Protein AF-A0A8H4P3U5-F1 (afdb_monomer)

pLDDT: mean 88.98, std 8.34, range [40.88, 96.44]

Solvent-accessible surface area (backbone atoms only — not comparable to full-atom values): 15346 Å² total; per-residue (Å²): 133,76,81,86,62,57,80,34,49,28,42,74,41,52,93,74,61,43,71,45,48,51,92,75,56,83,77,53,70,64,62,57,48,52,52,46,50,52,37,40,53,48,39,45,75,78,44,60,65,92,45,35,47,92,51,48,65,76,74,64,72,87,53,54,65,38,77,52,73,68,56,56,50,50,51,49,54,48,50,55,53,47,52,53,50,53,40,49,53,63,74,35,36,91,70,42,73,87,76,38,50,56,77,77,57,73,66,57,71,71,57,48,52,52,54,50,53,51,51,51,35,34,76,72,64,79,37,77,54,62,80,80,61,70,76,62,66,48,74,42,66,49,79,44,68,46,101,83,72,44,80,41,83,41,78,78,49,75,48,64,86,67,76,37,74,39,60,60,56,50,24,43,49,42,45,30,48,30,60,68,37,60,82,36,38,95,87,59,76,62,96,61,60,36,64,60,57,52,49,62,61,54,69,77,56,65,88,90,51,92,49,71,46,78,46,66,91,68,80,54,53,24,50,63,42,48,41,50,49,43,26,72,76,68,72,43,76,59,42,80,42,40,73,90,71,66,76,91,71,84,79,87,125

Foldseek 3Di:
DDPVQAQAFWDQDLVVLDIDGPVPDPDDPVVLVVLLVLLLVLLCVLFPQVLFFVSCSSVDHLTDGHHDPVQLVQVVVVVVVVLVVVLVCLLCVPPPPPVVNCVVPPDDPVVVVVSVVVNVCCVVVVDPRCNVVPADKDFDWDWDQDPVRDIHTDGPDIGRPDPQACLSVVLSSLVSSQVVDVVRHPPDHGSDHSVVSVVVVVVNDDLVDAAEDEDEPDPGRCPSVNQVVSCVPRVHRHHYDYPVRDDDDDDPD

Organism: NCBI:txid2364996

Secondary structure (DSSP, 8-state):
--GGGTTSBEEEETTTTEEEETTT----HHHHHHHHHHHHHHHHHHS-GGGSGGGGGGG--S-PBP--HHHHHHHHHHHHHHHHHHHHHHHHTTT-TTTTHHHHS---HHHHHHHHHHHHHHHTTSS--GGGS----EEEEEEEE-TTS-EEEEEEEEE-S-S-SSHHHHHHHHHHHHHHHHTT-SS---SS-HHHHHHHHHTTS-TTSPPEEE--S---SSHHHHHHHHHHHHS---EEE-GGG---PPP--

Mean predicted aligned error: 6.11 Å

Sequence (253 aa):
MGSSQRLTQIYYNASLSSFEPVTSSSTDAKTLSEEHFHFQEVLLQHCPEHLWHNGSCTAGCPRPILLGRHHQKQLHDLHEALTIAIAGVLDCWWTDKDSRLWERMPLEKDEEDLLTWLNEQVATGNLPKFSQRVGSWRPNFLVEDNDHAEKTYKITEINARYSFSGFLHESYGQNAMNSLIQEKSALLSGATDPETIMNGLFEHFDPRKPLHLLKGAEKGIDLHMFADAVKSRFGMKPCFITPESLRILPDDK

Radius of gyration: 22.34 Å; Cα contacts (8 Å, |Δi|>4): 244; chains: 1; bounding box: 49×52×61 Å

Structure (mmCIF, N/CA/C/O backbone):
data_AF-A0A8H4P3U5-F1
#
_entry.id   AF-A0A8H4P3U5-F1
#
loop_
_atom_site.group_PDB
_atom_site.id
_atom_site.type_symbol
_atom_site.label_atom_id
_atom_site.label_alt_id
_atom_site.label_comp_id
_atom_site.label_asym_id
_atom_site.label_entity_id
_atom_site.label_seq_id
_atom_site.pdbx_PDB_ins_code
_atom_site.Cartn_x
_atom_site.Cartn_y
_atom_site.Cartn_z
_atom_site.occupancy
_atom_site.B_iso_or_equiv
_atom_site.auth_seq_id
_atom_site.auth_comp_id
_atom_site.auth_asym_id
_atom_site.auth_atom_id
_atom_site.pdbx_PDB_model_num
ATOM 1 N N . MET A 1 1 ? 1.256 -17.505 -27.662 1.00 43.34 1 MET A N 1
ATOM 2 C CA . MET A 1 1 ? 2.433 -17.203 -26.816 1.00 43.34 1 MET A CA 1
ATOM 3 C C . MET A 1 1 ? 2.377 -18.122 -25.606 1.00 43.34 1 MET A C 1
ATOM 5 O O . MET A 1 1 ? 1.356 -18.122 -24.929 1.00 43.34 1 MET A O 1
ATOM 9 N N . GLY A 1 2 ? 3.377 -18.993 -25.435 1.00 40.88 2 GLY A N 1
ATOM 10 C CA . GLY A 1 2 ? 3.369 -20.062 -24.425 1.00 40.88 2 GLY A CA 1
ATOM 11 C C . GLY A 1 2 ? 3.365 -19.530 -22.988 1.00 40.88 2 GLY A C 1
ATOM 12 O O . GLY A 1 2 ? 3.852 -18.432 -22.734 1.00 40.88 2 GLY A O 1
ATOM 13 N N . SER A 1 3 ? 2.817 -20.306 -22.048 1.00 51.59 3 SER A N 1
ATOM 14 C CA . SER A 1 3 ? 2.646 -19.930 -20.633 1.00 51.59 3 SER A CA 1
ATOM 15 C C . SER A 1 3 ? 3.954 -19.630 -19.876 1.00 51.59 3 SER A C 1
ATOM 17 O O . SER A 1 3 ? 3.906 -19.051 -18.797 1.00 51.59 3 SER A O 1
ATOM 19 N N . SER A 1 4 ? 5.115 -19.937 -20.465 1.00 55.78 4 SER A N 1
ATOM 20 C CA . SER A 1 4 ? 6.442 -19.913 -19.831 1.00 55.78 4 SER A CA 1
ATOM 21 C C . SER A 1 4 ? 7.048 -18.524 -19.542 1.00 55.78 4 SER A C 1
ATOM 23 O O . SER A 1 4 ? 8.125 -18.467 -18.959 1.00 55.78 4 SER A O 1
ATOM 25 N N . GLN A 1 5 ? 6.423 -17.414 -19.953 1.00 64.75 5 GLN A N 1
ATOM 26 C CA . GLN A 1 5 ? 6.964 -16.050 -19.752 1.00 64.75 5 GLN A CA 1
ATOM 27 C C . GLN A 1 5 ? 6.191 -15.214 -18.718 1.00 64.75 5 GLN A C 1
ATOM 29 O O . GLN A 1 5 ? 6.428 -14.018 -18.577 1.00 64.75 5 GLN A O 1
ATOM 34 N N . ARG A 1 6 ? 5.204 -15.789 -18.026 1.00 78.94 6 ARG A N 1
ATOM 35 C CA . ARG A 1 6 ? 4.446 -15.043 -17.011 1.00 78.94 6 ARG A CA 1
ATOM 36 C C . ARG A 1 6 ? 5.159 -15.126 -15.664 1.00 78.94 6 ARG A C 1
ATOM 38 O O . ARG A 1 6 ? 5.791 -16.133 -15.371 1.00 78.94 6 ARG A O 1
ATOM 45 N N . LEU A 1 7 ? 5.028 -14.076 -14.853 1.00 86.50 7 LEU A N 1
ATOM 46 C CA . LEU A 1 7 ? 5.725 -13.904 -13.571 1.00 86.50 7 LEU A CA 1
ATOM 47 C C . LEU A 1 7 ? 7.254 -13.902 -13.701 1.00 86.50 7 LEU A C 1
ATOM 49 O O . LEU A 1 7 ? 7.973 -14.258 -12.774 1.00 86.50 7 LEU A O 1
ATOM 53 N N . THR A 1 8 ? 7.752 -13.457 -14.852 1.00 88.81 8 THR A N 1
ATOM 54 C CA . THR A 1 8 ? 9.173 -13.193 -15.073 1.00 88.81 8 THR A CA 1
ATOM 55 C C . THR A 1 8 ? 9.403 -11.700 -15.202 1.00 88.81 8 THR A C 1
ATOM 57 O O . THR A 1 8 ? 8.566 -10.987 -15.764 1.00 88.81 8 THR A O 1
ATOM 60 N N . GLN A 1 9 ? 10.551 -11.230 -14.724 1.00 91.62 9 GLN A N 1
ATOM 61 C CA . GLN A 1 9 ? 10.987 -9.869 -14.992 1.00 91.62 9 GLN A CA 1
ATOM 62 C C . GLN A 1 9 ? 11.315 -9.714 -16.479 1.00 91.62 9 GLN A C 1
ATOM 64 O O . GLN A 1 9 ? 12.015 -10.555 -17.053 1.00 91.62 9 GLN A O 1
ATOM 69 N N . ILE A 1 10 ? 10.808 -8.652 -17.099 1.00 91.12 10 ILE A N 1
ATOM 70 C CA . ILE A 1 10 ? 10.979 -8.395 -18.528 1.00 91.12 10 ILE A CA 1
ATOM 71 C C . ILE A 1 10 ? 11.725 -7.091 -18.792 1.00 91.12 10 ILE A C 1
ATOM 73 O O . ILE A 1 10 ? 11.609 -6.114 -18.051 1.00 91.12 10 ILE A O 1
ATOM 77 N N . TYR A 1 11 ? 12.470 -7.094 -19.890 1.00 89.62 11 TYR A N 1
ATOM 78 C CA . TYR A 1 11 ? 12.915 -5.899 -20.582 1.00 89.62 11 TYR A CA 1
ATOM 79 C C . TYR A 1 11 ? 11.880 -5.548 -21.657 1.00 89.62 11 TYR A C 1
ATOM 81 O O . TYR A 1 11 ? 11.480 -6.421 -22.432 1.00 89.62 11 TYR A O 1
ATOM 89 N N . TYR A 1 12 ? 11.425 -4.292 -21.698 1.00 86.25 12 TYR A N 1
ATOM 90 C CA . TYR A 1 12 ? 10.505 -3.815 -22.729 1.00 86.25 12 TYR A CA 1
ATOM 91 C C . TYR A 1 12 ? 11.247 -2.962 -23.756 1.00 86.25 12 TYR A C 1
ATOM 93 O O . TYR A 1 12 ? 11.691 -1.859 -23.452 1.00 86.25 12 TYR A O 1
ATOM 101 N N . ASN A 1 13 ? 11.334 -3.454 -24.991 1.00 81.25 13 ASN A N 1
ATOM 102 C CA . ASN A 1 13 ? 11.894 -2.706 -26.103 1.00 81.25 13 ASN A CA 1
ATOM 103 C C . ASN A 1 13 ? 10.791 -1.897 -26.789 1.00 81.25 13 ASN A C 1
ATOM 105 O O . ASN A 1 13 ? 10.005 -2.410 -27.591 1.00 81.25 13 ASN A O 1
ATOM 109 N N . ALA A 1 14 ? 10.778 -0.605 -26.487 1.00 76.94 14 ALA A N 1
ATOM 110 C CA . ALA A 1 14 ? 9.859 0.368 -27.053 1.00 76.94 14 ALA A CA 1
ATOM 111 C C . ALA A 1 14 ? 9.879 0.419 -28.589 1.00 76.94 14 ALA A C 1
ATOM 113 O O . ALA A 1 14 ? 8.828 0.397 -29.228 1.00 76.94 14 ALA A O 1
ATOM 114 N N . SER A 1 15 ? 11.075 0.445 -29.181 1.00 77.56 15 SER A N 1
ATOM 115 C CA . SER A 1 15 ? 11.279 0.585 -30.627 1.00 77.56 15 SER A CA 1
ATOM 116 C C . SER A 1 15 ? 10.722 -0.598 -31.415 1.00 77.56 15 SER A C 1
ATOM 118 O O . SER A 1 15 ? 10.258 -0.433 -32.539 1.00 77.56 15 SER A O 1
ATOM 120 N N . LEU A 1 16 ? 10.764 -1.793 -30.822 1.00 78.75 16 LEU A N 1
ATOM 121 C CA . LEU A 1 16 ? 10.261 -3.028 -31.427 1.00 78.75 16 LEU A CA 1
ATOM 122 C C . LEU A 1 16 ? 8.850 -3.394 -30.956 1.00 78.75 16 LEU A C 1
ATOM 124 O O . LEU A 1 16 ? 8.284 -4.376 -31.433 1.00 78.75 16 LEU A O 1
ATOM 128 N N . SER A 1 17 ? 8.281 -2.620 -30.024 1.00 80.00 17 SER A N 1
ATOM 129 C CA . SER A 1 17 ? 7.016 -2.934 -29.352 1.00 80.00 17 SER A CA 1
ATOM 130 C C . SER A 1 17 ? 6.966 -4.375 -28.827 1.00 80.00 17 SER A C 1
ATOM 132 O O . SER A 1 17 ? 5.947 -5.061 -28.918 1.00 80.00 17 SER A O 1
ATOM 134 N N . SER A 1 18 ? 8.090 -4.855 -28.297 1.00 84.88 18 SER A N 1
ATOM 135 C CA . SER A 1 18 ? 8.277 -6.241 -27.871 1.00 84.88 18 SER A CA 1
ATOM 136 C C . SER A 1 18 ? 8.894 -6.303 -26.483 1.00 84.88 18 SER A C 1
ATOM 138 O O . SER A 1 18 ? 9.554 -5.369 -26.037 1.00 84.88 18 SER A O 1
ATOM 140 N N . PHE A 1 19 ? 8.722 -7.429 -25.802 1.00 87.88 19 PHE A N 1
ATOM 141 C CA . PHE A 1 19 ? 9.396 -7.700 -24.539 1.00 87.88 19 PHE A CA 1
ATOM 142 C C . PHE A 1 19 ? 10.115 -9.040 -24.585 1.00 87.88 19 PHE A C 1
ATOM 144 O O . PHE A 1 19 ? 9.718 -9.955 -25.309 1.00 87.88 19 PHE A O 1
ATOM 151 N N . GLU A 1 20 ? 11.138 -9.158 -23.754 1.00 89.75 20 GLU A N 1
ATOM 152 C CA . GLU A 1 20 ? 11.865 -10.397 -23.520 1.00 89.75 20 GLU A CA 1
ATOM 153 C C . GLU A 1 20 ? 12.234 -10.529 -22.036 1.00 89.75 20 GLU A C 1
ATOM 155 O O . GLU A 1 20 ? 12.304 -9.521 -21.328 1.00 89.75 20 GLU A O 1
ATOM 160 N N . PRO A 1 21 ? 12.449 -11.750 -21.523 1.00 90.69 21 PRO A N 1
ATOM 161 C CA . PRO A 1 21 ? 12.984 -11.936 -20.180 1.00 90.69 21 PRO A CA 1
ATOM 162 C C . PRO A 1 21 ? 14.300 -11.174 -19.978 1.00 90.69 21 PRO A C 1
ATOM 164 O O . PRO A 1 21 ? 15.183 -11.207 -20.835 1.00 90.69 21 PRO A O 1
ATOM 167 N N . VAL A 1 22 ? 14.477 -10.545 -18.812 1.00 88.62 22 VAL A N 1
ATOM 168 C CA . VAL A 1 22 ? 15.736 -9.840 -18.484 1.00 88.62 22 VAL A CA 1
ATOM 169 C C . VAL A 1 22 ? 16.947 -10.776 -18.580 1.00 88.62 22 VAL A C 1
ATOM 171 O O . VAL A 1 22 ? 18.023 -10.351 -18.983 1.00 88.62 22 VAL A O 1
ATOM 174 N N . THR A 1 23 ? 16.772 -12.065 -18.280 1.00 85.25 23 THR A N 1
ATOM 175 C CA . THR A 1 23 ? 17.837 -13.078 -18.353 1.00 85.25 23 THR A CA 1
ATOM 176 C C . THR A 1 23 ? 18.287 -13.421 -19.773 1.00 85.25 23 THR A C 1
ATOM 178 O O . THR A 1 23 ? 19.390 -13.935 -19.937 1.00 85.25 23 THR A O 1
ATOM 181 N N . SER A 1 24 ? 17.455 -13.171 -20.788 1.00 82.56 24 SER A N 1
ATOM 182 C CA . SER A 1 24 ? 17.790 -13.403 -22.199 1.00 82.56 24 SER A CA 1
ATOM 183 C C . SER A 1 24 ? 18.160 -12.126 -22.951 1.00 82.56 24 SER A C 1
ATOM 185 O O . SER A 1 24 ? 18.685 -12.215 -24.057 1.00 82.56 24 SER A O 1
ATOM 187 N N . SER A 1 25 ? 17.890 -10.958 -22.365 1.00 78.56 25 SER A N 1
ATOM 188 C CA . SER A 1 25 ? 18.148 -9.659 -22.984 1.00 78.56 25 SER A CA 1
ATOM 189 C C . SER A 1 25 ? 19.647 -9.404 -23.142 1.00 78.56 25 SER A C 1
ATOM 191 O O . SER A 1 25 ? 20.401 -9.433 -22.168 1.00 78.56 25 SER A O 1
ATOM 193 N N . SER A 1 26 ? 20.067 -9.063 -24.361 1.00 78.94 26 SER A N 1
ATOM 194 C CA . SER A 1 26 ? 21.424 -8.589 -24.664 1.00 78.94 26 SER A CA 1
ATOM 195 C C . SER A 1 26 ? 21.540 -7.058 -24.654 1.00 78.94 26 SER A C 1
ATOM 197 O O . SER A 1 26 ? 22.466 -6.517 -25.259 1.00 78.94 26 SER A O 1
ATOM 199 N N . THR A 1 27 ? 20.584 -6.357 -24.033 1.00 81.31 27 THR A N 1
ATOM 200 C CA . THR A 1 27 ? 20.567 -4.891 -23.948 1.00 81.31 27 THR A CA 1
ATOM 201 C C . THR A 1 27 ? 21.833 -4.370 -23.279 1.00 81.31 27 THR A C 1
ATOM 203 O O . THR A 1 27 ? 22.262 -4.865 -22.234 1.00 81.31 27 THR A O 1
ATOM 206 N N . ASP A 1 28 ? 22.445 -3.363 -23.892 1.00 85.75 28 ASP A N 1
ATOM 207 C CA . ASP A 1 28 ? 23.691 -2.792 -23.409 1.00 85.75 28 ASP A CA 1
ATOM 208 C C . ASP A 1 28 ? 23.489 -1.971 -22.121 1.00 85.75 28 ASP A C 1
ATOM 210 O O . ASP A 1 28 ? 22.421 -1.419 -21.841 1.00 85.75 28 ASP A O 1
ATOM 214 N N . ALA A 1 29 ? 24.555 -1.865 -21.325 1.00 87.12 29 ALA A N 1
ATOM 215 C CA . ALA A 1 29 ? 24.516 -1.195 -20.027 1.00 87.12 29 ALA A CA 1
ATOM 216 C C . ALA A 1 29 ? 24.158 0.300 -20.111 1.00 87.12 29 ALA A C 1
ATOM 218 O O . ALA A 1 29 ? 23.625 0.849 -19.146 1.00 87.12 29 ALA A O 1
ATOM 219 N N . LYS A 1 30 ? 24.438 0.965 -21.241 1.00 89.62 30 LYS A N 1
ATOM 220 C CA . LYS A 1 30 ? 24.139 2.388 -21.414 1.00 89.62 30 LYS A CA 1
ATOM 221 C C . LYS A 1 30 ? 22.634 2.591 -21.558 1.00 89.62 30 LYS A C 1
ATOM 223 O O . LYS A 1 30 ? 22.079 3.391 -20.812 1.00 89.62 30 LYS A O 1
ATOM 228 N N . THR A 1 31 ? 21.973 1.804 -22.405 1.00 86.50 31 THR A N 1
ATOM 229 C CA . THR A 1 31 ? 20.507 1.822 -22.547 1.00 86.50 31 THR A CA 1
ATOM 230 C C . THR A 1 31 ? 19.814 1.543 -21.208 1.00 86.50 31 THR A C 1
ATOM 232 O O . THR A 1 31 ? 18.919 2.281 -20.794 1.00 86.50 31 THR A O 1
ATOM 235 N N . LEU A 1 32 ? 20.281 0.535 -20.458 1.00 87.38 32 LEU A N 1
ATOM 236 C CA . LEU A 1 32 ? 19.732 0.228 -19.130 1.00 87.38 32 LEU A CA 1
ATOM 237 C C . LEU A 1 32 ? 19.910 1.379 -18.130 1.00 87.38 32 LEU A C 1
ATOM 239 O O . LEU A 1 32 ? 19.030 1.602 -17.293 1.00 87.38 32 LEU A O 1
ATOM 243 N N . SER A 1 33 ? 21.029 2.102 -18.197 1.00 89.56 33 SER A N 1
ATOM 244 C CA . SER A 1 33 ? 21.269 3.272 -17.352 1.00 89.56 33 SER A CA 1
ATOM 245 C C . SER A 1 33 ? 20.387 4.459 -17.739 1.00 89.56 33 SER A C 1
ATOM 247 O O . SER A 1 33 ? 19.904 5.151 -16.847 1.00 89.56 33 SER A O 1
ATOM 249 N N . GLU A 1 34 ? 20.168 4.702 -19.032 1.00 89.44 34 GLU A N 1
ATOM 250 C CA . GLU A 1 34 ? 19.319 5.796 -19.527 1.00 89.44 34 GLU A CA 1
ATOM 251 C C . GLU A 1 34 ? 17.856 5.600 -19.111 1.00 89.44 34 GLU A C 1
ATOM 253 O O . GLU A 1 34 ? 17.217 6.525 -18.618 1.00 89.44 34 GLU A O 1
ATOM 258 N N . GLU A 1 35 ? 17.340 4.377 -19.215 1.00 88.19 35 GLU A N 1
ATOM 259 C CA . GLU A 1 35 ? 15.999 4.033 -18.730 1.00 88.19 35 GLU A CA 1
ATOM 260 C C . GLU A 1 35 ? 15.854 4.188 -17.212 1.00 88.19 35 GLU A C 1
ATOM 262 O O . GLU A 1 35 ? 14.813 4.636 -16.736 1.00 88.19 35 GLU A O 1
ATOM 267 N N . HIS A 1 36 ? 16.886 3.820 -16.443 1.00 91.69 36 HIS A N 1
ATOM 268 C CA . HIS A 1 36 ? 16.888 3.998 -14.986 1.00 91.69 36 HIS A CA 1
ATOM 269 C C . HIS A 1 36 ? 16.873 5.474 -14.608 1.00 91.69 36 HIS A C 1
ATOM 271 O O . HIS A 1 36 ? 16.117 5.877 -13.726 1.00 91.69 36 HIS A O 1
ATOM 277 N N . PHE A 1 37 ? 17.666 6.280 -15.314 1.00 92.38 37 PHE A N 1
ATOM 278 C CA . PHE A 1 37 ? 17.686 7.725 -15.142 1.00 92.38 37 PHE A CA 1
ATOM 279 C C . PHE A 1 37 ? 16.320 8.335 -15.463 1.00 92.38 37 PHE A C 1
ATOM 281 O O . PHE A 1 37 ? 15.764 9.037 -14.625 1.00 92.38 37 PHE A O 1
ATOM 288 N N . HIS A 1 38 ? 15.729 7.989 -16.608 1.00 90.88 38 HIS A N 1
ATOM 289 C CA . HIS A 1 38 ? 14.412 8.492 -16.990 1.00 90.88 38 HIS A CA 1
ATOM 290 C C . HIS A 1 38 ? 13.318 8.080 -15.996 1.00 90.88 38 HIS A C 1
ATOM 292 O O . HIS A 1 38 ? 12.488 8.897 -15.607 1.00 90.88 38 HIS A O 1
ATOM 298 N N . PHE A 1 39 ? 13.331 6.828 -15.529 1.00 92.94 39 PHE A N 1
ATOM 299 C CA . PHE A 1 39 ? 12.414 6.365 -14.488 1.00 92.94 39 PHE A CA 1
ATOM 300 C C . PHE A 1 39 ? 12.533 7.211 -13.216 1.00 92.94 39 PHE A C 1
ATOM 302 O O . PHE A 1 39 ? 11.526 7.680 -12.686 1.00 92.94 39 PHE A O 1
ATOM 309 N N . GLN A 1 40 ? 13.761 7.453 -12.753 1.00 95.25 40 GLN A N 1
ATOM 310 C CA . GLN A 1 40 ? 14.018 8.285 -11.584 1.00 95.25 40 GLN A CA 1
ATOM 311 C C . GLN A 1 40 ? 13.588 9.743 -11.808 1.00 95.25 40 GLN A C 1
ATOM 313 O O . GLN A 1 40 ? 13.012 10.342 -10.902 1.00 95.25 40 GLN A O 1
ATOM 318 N N . GLU A 1 41 ? 13.808 10.312 -12.996 1.00 94.56 41 GLU A N 1
ATOM 319 C CA . GLU A 1 41 ? 13.325 11.656 -13.335 1.00 94.56 41 GLU A CA 1
ATOM 320 C C . GLU A 1 41 ? 11.804 11.758 -13.194 1.00 94.56 41 GLU A C 1
ATOM 322 O O . GLU A 1 41 ? 11.316 12.704 -12.576 1.00 94.56 41 GLU A O 1
ATOM 327 N N . VAL A 1 42 ? 11.052 10.771 -13.695 1.00 94.12 42 VAL A N 1
ATOM 328 C CA . VAL A 1 42 ? 9.587 10.759 -13.561 1.00 94.12 42 VAL A CA 1
ATOM 329 C C . VAL A 1 42 ? 9.166 10.637 -12.094 1.00 94.12 42 VAL A C 1
ATOM 331 O O . VAL A 1 42 ? 8.259 11.346 -11.664 1.00 94.12 42 VAL A O 1
ATOM 334 N N . LEU A 1 43 ? 9.843 9.816 -11.282 1.00 95.44 43 LEU A N 1
ATOM 335 C CA . LEU A 1 43 ? 9.567 9.752 -9.838 1.00 95.44 43 LEU A CA 1
ATOM 336 C C . LEU A 1 43 ? 9.745 11.114 -9.148 1.00 95.44 43 LEU A C 1
ATOM 338 O O . LEU A 1 43 ? 8.925 11.502 -8.313 1.00 95.44 43 LEU A O 1
ATOM 342 N N . LEU A 1 44 ? 10.802 11.846 -9.503 1.00 95.44 44 LEU A N 1
ATOM 343 C CA . LEU A 1 44 ? 11.128 13.142 -8.902 1.00 95.44 44 LEU A CA 1
ATOM 344 C C . LEU A 1 44 ? 10.191 14.274 -9.345 1.00 95.44 44 LEU A C 1
ATOM 346 O O . LEU A 1 44 ? 10.076 15.270 -8.631 1.00 95.44 44 LEU A O 1
ATOM 350 N N . GLN A 1 45 ? 9.483 14.121 -10.468 1.00 94.00 45 GLN A N 1
ATOM 351 C CA . GLN A 1 45 ? 8.410 15.043 -10.864 1.00 94.00 45 GLN A CA 1
ATOM 352 C C . GLN A 1 45 ? 7.205 14.972 -9.917 1.00 94.00 45 GLN A C 1
ATOM 354 O O . GLN A 1 45 ? 6.531 15.981 -9.716 1.00 94.00 45 GLN A O 1
ATOM 359 N N . HIS A 1 46 ? 6.946 13.803 -9.321 1.00 91.94 46 HIS A N 1
ATOM 360 C CA . HIS A 1 46 ? 5.810 13.585 -8.414 1.00 91.94 46 HIS A CA 1
ATOM 361 C C . HIS A 1 46 ? 6.136 13.859 -6.951 1.00 91.94 46 HIS A C 1
ATOM 363 O O . HIS A 1 46 ? 5.245 14.210 -6.180 1.00 91.94 46 HIS A O 1
ATOM 369 N N . CYS A 1 47 ? 7.393 13.680 -6.541 1.00 94.88 47 CYS A N 1
ATOM 370 C CA . CYS A 1 47 ? 7.790 13.898 -5.157 1.00 94.88 47 CYS A CA 1
ATOM 371 C C . CYS A 1 47 ? 9.255 14.342 -5.044 1.00 94.88 47 CYS A C 1
ATOM 373 O O . CYS A 1 47 ? 10.140 13.635 -5.540 1.00 94.88 47 CYS A O 1
ATOM 375 N N . PRO A 1 48 ? 9.539 15.462 -4.348 1.00 94.56 48 PRO A N 1
ATOM 376 C CA . PRO A 1 48 ? 10.898 15.936 -4.117 1.00 94.56 48 PRO A CA 1
ATOM 377 C C . PRO A 1 48 ? 11.816 14.874 -3.506 1.00 94.56 48 PRO A C 1
ATOM 379 O O . PRO A 1 48 ? 11.441 14.190 -2.556 1.00 94.56 48 PRO A O 1
ATOM 382 N N . GLU A 1 49 ? 13.063 14.811 -3.980 1.00 94.94 49 GLU A N 1
ATOM 383 C CA . GLU A 1 49 ? 14.055 13.797 -3.584 1.00 94.94 49 GLU A CA 1
ATOM 384 C C . GLU A 1 49 ? 14.194 13.632 -2.061 1.00 94.94 49 GLU A C 1
ATOM 386 O O . GLU A 1 49 ? 14.180 12.517 -1.548 1.00 94.94 49 GLU A O 1
ATOM 391 N N . HIS A 1 50 ? 14.253 14.743 -1.322 1.00 94.50 50 HIS A N 1
ATOM 392 C CA . HIS A 1 50 ? 14.447 14.746 0.131 1.00 94.50 50 HIS A CA 1
ATOM 393 C C . HIS A 1 50 ? 13.296 14.114 0.938 1.00 94.50 50 HIS A C 1
ATOM 395 O O . HIS A 1 50 ? 13.465 13.866 2.132 1.00 94.50 50 HIS A O 1
ATOM 401 N N . LEU A 1 51 ? 12.132 13.879 0.322 1.00 94.31 51 LEU A N 1
ATOM 402 C CA . LEU A 1 51 ? 10.994 13.210 0.960 1.00 94.31 51 LEU A CA 1
ATOM 403 C C . LEU A 1 51 ? 11.023 11.690 0.784 1.00 94.31 51 LEU A C 1
ATOM 405 O O . LEU A 1 51 ? 10.347 10.982 1.532 1.00 94.31 51 LEU A O 1
ATOM 409 N N . TRP A 1 52 ? 11.821 11.176 -0.154 1.00 93.50 52 TRP A N 1
ATOM 410 C CA . TRP A 1 52 ? 12.007 9.743 -0.337 1.00 93.50 52 TRP A CA 1
ATOM 411 C C . TRP A 1 52 ? 12.845 9.184 0.808 1.00 93.50 52 TRP A C 1
ATOM 413 O O . TRP A 1 52 ? 14.022 9.519 0.969 1.00 93.50 52 TRP A O 1
ATOM 423 N N . HIS A 1 53 ? 12.257 8.291 1.604 1.00 91.00 53 HIS A N 1
ATOM 424 C CA . HIS A 1 53 ? 12.939 7.690 2.747 1.00 91.00 53 HIS A CA 1
ATOM 425 C C . HIS A 1 53 ? 14.266 7.045 2.329 1.00 91.00 53 HIS A C 1
ATOM 427 O O . HIS A 1 53 ? 14.282 6.195 1.437 1.00 91.00 53 HIS A O 1
ATOM 433 N N . ASN A 1 54 ? 15.366 7.467 2.962 1.00 90.88 54 ASN A N 1
ATOM 434 C CA . ASN A 1 54 ? 16.742 7.048 2.662 1.00 90.88 54 ASN A CA 1
ATOM 435 C C . ASN A 1 54 ? 17.110 7.103 1.162 1.00 90.88 54 ASN A C 1
ATOM 437 O O . ASN A 1 54 ? 17.867 6.257 0.693 1.00 90.88 54 ASN A O 1
ATOM 441 N N . GLY A 1 55 ? 16.557 8.053 0.397 1.00 89.19 55 GLY A N 1
ATOM 442 C CA . GLY A 1 55 ? 16.833 8.170 -1.041 1.00 89.19 55 GLY A CA 1
ATOM 443 C C . GLY A 1 55 ? 16.287 7.004 -1.873 1.00 89.19 55 GLY A C 1
ATOM 444 O O . GLY A 1 55 ? 16.831 6.682 -2.929 1.00 89.19 55 GLY A O 1
ATOM 445 N N . SER A 1 56 ? 15.222 6.347 -1.400 1.00 91.94 56 SER A N 1
ATOM 446 C CA . SER A 1 56 ? 14.644 5.135 -2.007 1.00 91.94 56 SER A CA 1
ATOM 447 C C . SER A 1 56 ? 14.200 5.274 -3.468 1.00 91.94 56 SER A C 1
ATOM 449 O O . SER A 1 56 ? 14.077 4.255 -4.143 1.00 91.94 56 SER A O 1
ATOM 451 N N . CYS A 1 57 ? 14.036 6.491 -3.998 1.00 92.19 57 CYS A N 1
ATOM 452 C CA . CYS A 1 57 ? 13.813 6.724 -5.431 1.00 92.19 57 CYS A CA 1
ATOM 453 C C . CYS A 1 57 ? 14.928 6.147 -6.319 1.00 92.19 57 CYS A C 1
ATOM 455 O O . CYS A 1 57 ? 14.656 5.718 -7.435 1.00 92.19 57 CYS A O 1
ATOM 457 N N . THR A 1 58 ? 16.166 6.076 -5.820 1.00 91.00 58 THR A N 1
ATOM 458 C CA . THR A 1 58 ? 17.321 5.538 -6.565 1.00 91.00 58 THR A CA 1
ATOM 459 C C . THR A 1 58 ? 17.330 4.010 -6.661 1.00 91.00 58 THR A C 1
ATOM 461 O O . THR A 1 58 ? 17.952 3.452 -7.566 1.00 91.00 58 THR A O 1
ATOM 464 N N . ALA A 1 59 ? 16.629 3.329 -5.749 1.00 89.19 59 ALA A N 1
ATOM 465 C CA . ALA A 1 59 ? 16.593 1.871 -5.650 1.00 89.19 59 ALA A CA 1
ATOM 466 C C . ALA A 1 59 ? 15.488 1.221 -6.505 1.00 89.19 59 ALA A C 1
ATOM 468 O O . ALA A 1 59 ? 15.416 -0.006 -6.582 1.00 89.19 59 ALA A O 1
ATOM 469 N N . GLY A 1 60 ? 14.609 2.019 -7.121 1.00 87.06 60 GLY A N 1
ATOM 470 C CA . GLY A 1 60 ? 13.523 1.516 -7.963 1.00 87.06 60 GLY A CA 1
ATOM 471 C C . GLY A 1 60 ? 14.032 0.824 -9.230 1.00 87.06 60 GLY A C 1
ATOM 472 O O . GLY A 1 60 ? 15.101 1.145 -9.734 1.00 87.06 60 GLY A O 1
ATOM 473 N N . CYS A 1 61 ? 13.272 -0.137 -9.759 1.00 88.62 61 CYS A N 1
ATOM 474 C CA . CYS A 1 61 ? 13.664 -0.914 -10.934 1.00 88.62 61 CYS A CA 1
ATOM 475 C C . CYS A 1 61 ? 12.640 -0.736 -12.066 1.00 88.62 61 CYS A C 1
ATOM 477 O O . CYS A 1 61 ? 11.512 -1.208 -11.917 1.00 88.62 61 CYS A O 1
ATOM 479 N N . PRO A 1 62 ? 13.010 -0.150 -13.223 1.00 90.00 62 PRO A N 1
ATOM 480 C CA . PRO A 1 62 ? 12.074 0.057 -14.330 1.00 90.00 62 PRO A CA 1
ATOM 481 C C . PRO A 1 62 ? 11.862 -1.188 -15.209 1.00 90.00 62 PRO A C 1
ATOM 483 O O . PRO A 1 62 ? 11.487 -1.089 -16.375 1.00 90.00 62 PRO A O 1
ATOM 486 N N . ARG A 1 63 ? 12.138 -2.382 -14.674 1.00 91.12 63 ARG A N 1
ATOM 487 C CA . ARG A 1 63 ? 11.964 -3.668 -15.362 1.00 91.12 63 ARG A CA 1
ATOM 488 C C . ARG A 1 63 ? 10.843 -4.426 -14.661 1.00 91.12 63 ARG A C 1
ATOM 490 O O . ARG A 1 63 ? 11.090 -5.002 -13.596 1.00 91.12 63 ARG A O 1
ATOM 497 N N . PRO A 1 64 ? 9.612 -4.389 -15.196 1.00 91.12 64 PRO A N 1
ATOM 498 C CA . PRO A 1 64 ? 8.452 -4.924 -14.507 1.00 91.12 64 PRO A CA 1
ATOM 499 C C . PRO A 1 64 ? 8.428 -6.449 -14.568 1.00 91.12 64 PRO A C 1
ATOM 501 O O . PRO A 1 64 ? 9.072 -7.081 -15.408 1.00 91.12 64 PRO A O 1
ATOM 504 N N . ILE A 1 65 ? 7.617 -7.043 -13.698 1.00 92.31 65 ILE A N 1
ATOM 505 C CA . ILE A 1 65 ? 7.251 -8.455 -13.782 1.00 92.31 65 ILE A CA 1
ATOM 506 C C . ILE A 1 65 ? 6.014 -8.577 -14.672 1.00 92.31 65 ILE A C 1
ATOM 508 O O . ILE A 1 65 ? 5.001 -7.918 -14.438 1.00 92.31 65 ILE A O 1
ATOM 512 N N . LEU A 1 66 ? 6.081 -9.433 -15.692 1.00 91.25 66 LEU A N 1
ATOM 513 C CA . LEU A 1 66 ? 4.971 -9.627 -16.619 1.00 91.25 66 LEU A CA 1
ATOM 514 C C . LEU A 1 66 ? 3.846 -10.442 -15.971 1.00 91.25 66 LEU A C 1
ATOM 516 O O . LEU A 1 66 ? 4.020 -11.614 -15.631 1.00 91.25 66 LEU A O 1
ATOM 520 N N . LEU A 1 67 ? 2.657 -9.853 -15.866 1.00 90.19 67 LEU A N 1
ATOM 521 C CA . LEU A 1 67 ? 1.462 -10.510 -15.335 1.00 90.19 67 LEU A CA 1
ATOM 522 C C . LEU A 1 67 ? 0.440 -10.777 -16.445 1.00 90.19 67 LEU A C 1
ATOM 524 O O . LEU A 1 67 ? 0.270 -9.986 -17.367 1.00 90.19 67 LEU A O 1
ATOM 528 N N . GLY A 1 68 ? -0.274 -11.902 -16.351 1.00 89.31 68 GLY A N 1
ATOM 529 C CA . GLY A 1 68 ? -1.436 -12.173 -17.200 1.00 89.31 68 GLY A CA 1
ATOM 530 C C . GLY A 1 68 ? -2.737 -11.806 -16.486 1.00 89.31 68 GLY A C 1
ATOM 531 O O . GLY A 1 68 ? -2.801 -11.884 -15.264 1.00 89.31 68 GLY A O 1
ATOM 532 N N . ARG A 1 69 ? -3.815 -11.527 -17.231 1.00 89.12 69 ARG A N 1
ATOM 533 C CA . ARG A 1 69 ? -5.132 -11.154 -16.661 1.00 89.12 69 ARG A CA 1
ATOM 534 C C . ARG A 1 69 ? -5.668 -12.109 -15.584 1.00 89.12 69 ARG A C 1
ATOM 536 O O . ARG A 1 69 ? -6.249 -11.656 -14.610 1.00 89.12 69 ARG A O 1
ATOM 543 N N . HIS A 1 70 ? -5.437 -13.413 -15.720 1.00 88.69 70 HIS A N 1
ATOM 544 C CA . HIS A 1 70 ? -5.811 -14.389 -14.687 1.00 88.69 70 HIS A CA 1
ATOM 545 C C . HIS A 1 70 ? -5.121 -14.162 -13.327 1.00 88.69 70 HIS A C 1
ATOM 547 O O . HIS A 1 70 ? -5.751 -14.383 -12.304 1.00 88.69 70 HIS A O 1
ATOM 553 N N . HIS A 1 71 ? -3.879 -13.662 -13.298 1.00 90.44 71 HIS A N 1
ATOM 554 C CA . HIS A 1 71 ? -3.153 -13.364 -12.064 1.00 90.44 71 HIS A CA 1
ATOM 555 C C . HIS A 1 71 ? -3.773 -12.151 -11.361 1.00 90.44 71 HIS A C 1
ATOM 557 O O . HIS A 1 71 ? -3.980 -12.174 -10.156 1.00 90.44 71 HIS A O 1
ATOM 563 N N . GLN A 1 72 ? -4.150 -11.126 -12.134 1.00 91.31 72 GLN A N 1
ATOM 564 C CA . GLN A 1 72 ? -4.892 -9.966 -11.630 1.00 91.31 72 GLN A CA 1
ATOM 565 C C . GLN A 1 72 ? -6.239 -10.382 -11.035 1.00 91.31 72 GLN A C 1
ATOM 567 O O . GLN A 1 72 ? -6.575 -9.990 -9.923 1.00 91.31 72 GLN A O 1
ATOM 572 N N . LYS A 1 73 ? -6.979 -11.252 -11.737 1.00 92.88 73 LYS A N 1
ATOM 573 C CA . LYS A 1 73 ? -8.219 -11.821 -11.202 1.00 92.88 73 LYS A CA 1
ATOM 574 C C . LYS A 1 73 ? -7.974 -12.607 -9.909 1.00 92.88 73 LYS A C 1
ATOM 576 O O . LYS A 1 73 ? -8.721 -12.432 -8.960 1.00 92.88 73 LYS A O 1
ATOM 581 N N . GLN A 1 74 ? -6.930 -13.431 -9.854 1.00 92.44 74 GLN A N 1
ATOM 582 C CA . GLN A 1 74 ? -6.599 -14.189 -8.649 1.00 92.44 74 GLN A CA 1
ATOM 583 C C . GLN A 1 74 ? -6.271 -13.270 -7.462 1.00 92.44 74 GLN A C 1
ATOM 585 O O . GLN A 1 74 ? -6.721 -13.549 -6.356 1.00 92.44 74 GLN A O 1
ATOM 590 N N . LEU A 1 75 ? -5.533 -12.173 -7.675 1.00 93.00 75 LEU A N 1
ATOM 591 C CA . LEU A 1 75 ? -5.264 -11.175 -6.630 1.00 93.00 75 LEU A CA 1
ATOM 592 C C . LEU A 1 75 ? -6.537 -10.464 -6.167 1.00 93.00 75 LEU A C 1
ATOM 594 O O . LEU A 1 75 ? -6.712 -10.266 -4.969 1.00 93.00 75 LEU A O 1
ATOM 598 N N . HIS A 1 76 ? -7.428 -10.116 -7.095 1.00 93.62 76 HIS A N 1
ATOM 599 C CA . HIS A 1 76 ? -8.720 -9.514 -6.772 1.00 93.62 76 HIS A CA 1
ATOM 600 C C . HIS A 1 76 ? -9.589 -10.459 -5.932 1.00 93.62 76 HIS A C 1
ATOM 602 O O . HIS A 1 76 ? -10.040 -10.088 -4.852 1.00 93.62 76 HIS A O 1
ATOM 608 N N . ASP A 1 77 ? -9.759 -11.704 -6.383 1.00 95.25 77 ASP A N 1
ATOM 609 C CA . ASP A 1 77 ? -10.540 -12.717 -5.669 1.00 95.25 77 ASP A CA 1
ATOM 610 C C . ASP A 1 77 ? -9.922 -13.015 -4.284 1.00 95.25 77 ASP A C 1
ATOM 612 O O . ASP A 1 77 ? -10.638 -13.174 -3.295 1.00 95.25 77 ASP A O 1
ATOM 616 N N . LEU A 1 78 ? -8.584 -13.036 -4.187 1.00 94.00 78 LEU A N 1
ATOM 617 C CA . LEU A 1 78 ? -7.867 -13.175 -2.918 1.00 94.00 78 LEU A CA 1
ATOM 618 C C . LEU A 1 78 ? -8.119 -11.985 -1.986 1.00 94.00 78 LEU A C 1
ATOM 620 O O . LEU A 1 78 ? -8.337 -12.191 -0.794 1.00 94.00 78 LEU A O 1
ATOM 624 N N . HIS A 1 79 ? -8.091 -10.756 -2.504 1.00 93.69 79 HIS A 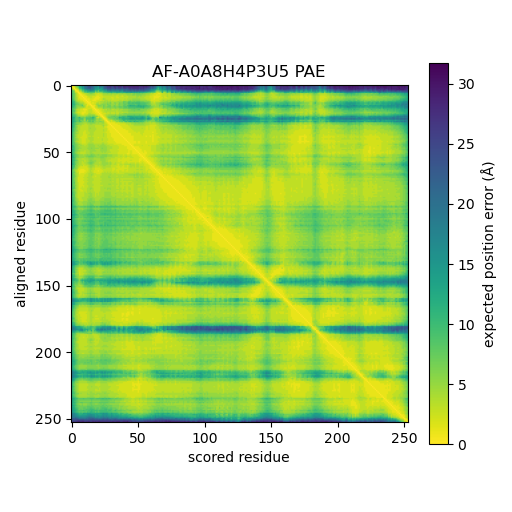N 1
ATOM 625 C CA . HIS A 1 79 ? -8.357 -9.544 -1.731 1.00 93.69 79 HIS A CA 1
ATOM 626 C C . HIS A 1 79 ? -9.784 -9.541 -1.166 1.00 93.69 79 HIS A C 1
ATOM 628 O O . HIS A 1 79 ? -9.963 -9.295 0.028 1.00 93.69 79 HIS A O 1
ATOM 634 N N . GLU A 1 80 ? -10.789 -9.883 -1.975 1.00 94.94 80 GLU A N 1
ATOM 635 C CA . GLU A 1 80 ? -12.181 -9.994 -1.518 1.00 94.94 80 GLU A CA 1
ATOM 636 C C . GLU A 1 80 ? -12.335 -11.065 -0.432 1.00 94.94 80 GLU A C 1
ATOM 638 O O . GLU A 1 80 ? -12.863 -10.789 0.649 1.00 94.94 80 GLU A O 1
ATOM 643 N N . ALA A 1 81 ? -11.820 -12.273 -0.681 1.00 95.44 81 ALA A N 1
ATOM 644 C CA . ALA A 1 81 ? -11.886 -13.373 0.277 1.00 95.44 81 ALA A CA 1
ATOM 645 C C . ALA A 1 81 ? -11.186 -13.022 1.596 1.00 95.44 81 ALA A C 1
A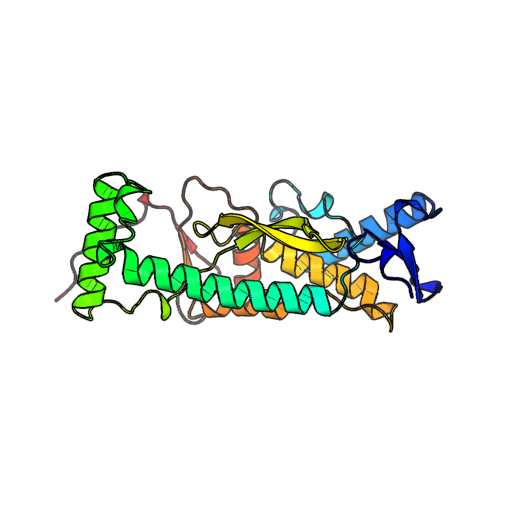TOM 647 O O . ALA A 1 81 ? -11.709 -13.306 2.675 1.00 95.44 81 ALA A O 1
ATOM 648 N N . LEU A 1 82 ? -10.024 -12.368 1.521 1.00 94.50 82 LEU A N 1
ATOM 649 C CA . LEU A 1 82 ? -9.269 -11.958 2.696 1.00 94.50 82 LEU A CA 1
ATOM 650 C C . LEU A 1 82 ? -9.980 -10.848 3.479 1.00 94.50 82 LEU A C 1
ATOM 652 O O . LEU A 1 82 ? -10.004 -10.902 4.706 1.00 94.50 82 LEU A O 1
ATOM 656 N N . THR A 1 83 ? -10.620 -9.897 2.795 1.00 92.94 83 THR A N 1
ATOM 657 C CA . THR A 1 83 ? -11.446 -8.859 3.436 1.00 92.94 83 THR A CA 1
ATOM 658 C C . THR A 1 83 ? -12.564 -9.489 4.262 1.00 92.94 83 THR A C 1
ATOM 660 O O . THR A 1 83 ? -12.743 -9.151 5.433 1.00 92.94 83 THR A O 1
ATOM 663 N N . ILE A 1 84 ? -13.289 -10.441 3.665 1.00 93.69 84 ILE A N 1
ATOM 664 C CA . ILE A 1 84 ? -14.381 -11.168 4.325 1.00 93.69 84 ILE A CA 1
ATOM 665 C C . ILE A 1 84 ? -13.847 -11.964 5.517 1.00 93.69 84 ILE A C 1
ATOM 667 O O . ILE A 1 84 ? -14.431 -11.911 6.598 1.00 93.69 84 ILE A O 1
ATOM 671 N N . ALA A 1 85 ? -12.731 -12.676 5.341 1.00 93.38 85 ALA A N 1
ATOM 672 C CA . ALA A 1 85 ? -12.131 -13.483 6.397 1.00 93.38 85 ALA A CA 1
ATOM 673 C C . ALA A 1 85 ? -11.668 -12.627 7.587 1.00 93.38 85 ALA A C 1
ATOM 675 O O . ALA A 1 85 ? -11.989 -12.959 8.724 1.00 93.38 85 ALA A O 1
ATOM 676 N N . ILE A 1 86 ? -10.969 -11.513 7.342 1.00 92.56 86 ILE A N 1
ATOM 677 C CA . ILE A 1 86 ? -10.506 -10.598 8.398 1.00 92.56 86 ILE A CA 1
ATOM 678 C C . ILE A 1 86 ? -11.699 -10.007 9.150 1.00 92.56 86 ILE A C 1
ATOM 680 O O . ILE A 1 86 ? -11.725 -10.049 10.379 1.00 92.56 86 ILE A O 1
ATOM 684 N N . ALA A 1 87 ? -12.699 -9.489 8.431 1.00 92.25 87 ALA A N 1
ATOM 685 C CA . ALA A 1 87 ? -13.892 -8.932 9.059 1.00 92.25 87 ALA A CA 1
ATOM 686 C C . ALA A 1 87 ? -14.634 -9.988 9.893 1.00 92.25 87 ALA A C 1
ATOM 688 O O . ALA A 1 87 ? -15.012 -9.710 11.026 1.00 92.25 87 ALA A O 1
ATOM 689 N N . GLY A 1 88 ? -14.775 -11.208 9.367 1.00 92.44 88 GLY A N 1
ATOM 690 C CA . GLY A 1 88 ? -15.407 -12.321 10.070 1.00 92.44 88 GLY A CA 1
ATOM 691 C C . GLY A 1 88 ? -14.666 -12.718 11.346 1.00 92.44 88 GLY A C 1
ATOM 692 O O . GLY A 1 88 ? -15.296 -12.828 12.392 1.00 92.44 88 GLY A O 1
ATOM 693 N N . VAL A 1 89 ? -13.339 -12.875 11.278 1.00 91.56 89 VAL A N 1
ATOM 694 C CA . VAL A 1 89 ? -12.492 -13.213 12.437 1.00 91.56 89 VAL A CA 1
ATOM 695 C C . VAL A 1 89 ? -12.598 -12.154 13.531 1.00 91.56 89 VAL A C 1
ATOM 697 O O . VAL A 1 89 ? -12.686 -12.503 14.704 1.00 91.56 89 VAL A O 1
ATOM 700 N N . LEU A 1 90 ? -12.602 -10.870 13.167 1.00 90.75 90 LEU A N 1
ATOM 701 C CA . LEU A 1 90 ? -12.716 -9.780 14.135 1.00 90.75 90 LEU A CA 1
ATOM 702 C C . LEU A 1 90 ? -14.123 -9.682 14.737 1.00 90.75 90 LEU A C 1
ATOM 704 O O . LEU A 1 90 ? -14.252 -9.518 15.948 1.00 90.75 90 LEU A O 1
ATOM 708 N N . ASP A 1 91 ? -15.171 -9.846 13.927 1.00 88.44 91 ASP A N 1
ATOM 709 C CA . ASP A 1 91 ? -16.562 -9.805 14.394 1.00 88.44 91 ASP A CA 1
ATOM 710 C C . ASP A 1 91 ? -16.897 -10.993 15.319 1.00 88.44 91 ASP A C 1
ATOM 712 O O . ASP A 1 91 ? -17.700 -10.852 16.247 1.00 88.44 91 ASP A O 1
ATOM 716 N N . CYS A 1 92 ? -16.289 -12.166 15.098 1.00 91.06 92 CYS A N 1
ATOM 717 C CA . CYS A 1 92 ? -16.492 -13.338 15.951 1.00 91.06 92 CYS A CA 1
ATOM 718 C C . CYS A 1 92 ? -15.435 -13.505 17.047 1.00 91.06 92 CYS A C 1
ATOM 720 O O . CYS A 1 92 ? -15.562 -14.439 17.844 1.00 91.06 92 CYS A O 1
ATOM 722 N N . TRP A 1 93 ? -14.444 -12.602 17.123 1.00 92.62 93 TRP A N 1
ATOM 723 C CA . TRP A 1 93 ? -13.240 -12.787 17.934 1.00 92.62 93 TRP A CA 1
ATOM 724 C C . TRP A 1 93 ? -13.576 -13.255 19.341 1.00 92.62 93 TRP A C 1
ATOM 726 O O . TRP A 1 93 ? -13.096 -14.304 19.721 1.00 92.62 93 TRP A O 1
ATOM 736 N N . TRP A 1 94 ? -14.463 -12.563 20.066 1.00 90.44 94 TRP A N 1
ATOM 737 C CA . TRP A 1 94 ? -14.839 -12.894 21.452 1.00 90.44 94 TRP A CA 1
ATOM 738 C C . TRP A 1 94 ? -16.003 -13.882 21.601 1.00 90.44 94 TRP A C 1
ATOM 740 O O . TRP A 1 94 ? -16.236 -14.408 22.698 1.00 90.44 94 TRP A O 1
ATOM 750 N N . THR A 1 95 ? -16.788 -14.089 20.544 1.00 89.81 9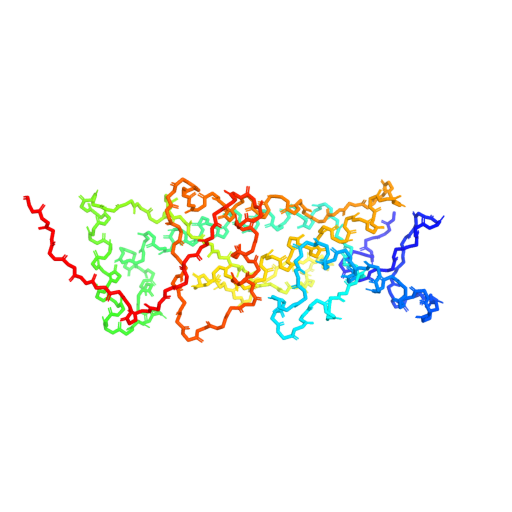5 THR A N 1
ATOM 751 C CA . THR A 1 95 ? -18.074 -14.803 20.606 1.00 89.81 95 THR A CA 1
ATOM 752 C C . THR A 1 95 ? -17.966 -16.252 20.144 1.00 89.81 95 THR A C 1
ATOM 754 O O . THR A 1 95 ? -18.705 -17.094 20.653 1.00 89.81 95 THR A O 1
ATOM 757 N N . ASP A 1 96 ? -17.010 -16.573 19.272 1.00 92.44 96 ASP A N 1
ATOM 758 C CA . ASP A 1 96 ? -16.740 -17.939 18.826 1.00 92.44 96 ASP A CA 1
ATOM 759 C C . ASP A 1 96 ? -15.944 -18.731 19.881 1.00 92.44 96 ASP A C 1
ATOM 761 O O . ASP A 1 96 ? -14.710 -18.808 19.878 1.00 92.44 96 ASP A O 1
ATOM 765 N N . LYS A 1 97 ? -16.690 -19.326 20.819 1.00 92.88 97 LYS A N 1
ATOM 766 C CA . LYS A 1 97 ? -16.162 -20.175 21.900 1.00 92.88 97 LYS A CA 1
ATOM 767 C C . LYS A 1 97 ? -15.562 -21.488 21.399 1.00 92.88 97 LYS A C 1
ATOM 769 O O . LYS A 1 97 ? -14.723 -22.039 22.106 1.00 92.88 97 LYS A O 1
ATOM 774 N N . ASP A 1 98 ? -15.923 -21.954 20.206 1.00 95.00 98 ASP A N 1
ATOM 775 C CA . ASP A 1 98 ? -15.418 -23.216 19.657 1.00 95.00 98 ASP A CA 1
ATOM 776 C C . ASP A 1 98 ? -14.024 -23.024 19.047 1.00 95.00 98 ASP A C 1
ATOM 778 O O . ASP A 1 98 ? -13.102 -23.810 19.297 1.00 95.00 98 ASP A O 1
ATOM 782 N N . SER A 1 99 ? -13.831 -21.933 18.300 1.00 92.31 99 SER A N 1
ATOM 783 C CA . SER A 1 99 ? -12.532 -21.600 17.707 1.00 92.31 99 SER A CA 1
ATOM 784 C C . SER A 1 99 ? -11.510 -21.128 18.741 1.00 92.31 99 SER A C 1
ATOM 786 O O . SER A 1 99 ? -10.310 -21.322 18.522 1.00 92.31 99 SER A O 1
ATOM 788 N N . ARG A 1 100 ? -11.954 -20.563 19.876 1.00 93.00 100 ARG A N 1
ATOM 789 C CA . ARG A 1 100 ? -11.092 -20.070 20.973 1.00 93.00 100 ARG A CA 1
ATOM 790 C C . ARG A 1 100 ? -10.020 -19.094 20.469 1.00 93.00 100 ARG A C 1
ATOM 792 O O . ARG A 1 100 ? -8.846 -19.226 20.810 1.00 93.00 100 ARG A O 1
ATOM 799 N N . LEU A 1 101 ? -10.409 -18.151 19.608 1.00 91.62 101 LEU A N 1
ATOM 800 C CA . LEU A 1 101 ? -9.476 -17.274 18.885 1.00 91.62 101 LEU A CA 1
ATOM 801 C C . LEU A 1 101 ? -8.564 -16.475 19.831 1.00 91.62 101 LEU A C 1
ATOM 803 O O . LEU A 1 101 ? -7.346 -16.515 19.664 1.00 91.62 101 LEU A O 1
ATOM 807 N N . TRP A 1 102 ? -9.133 -15.862 20.875 1.00 89.75 102 TRP A N 1
ATOM 808 C CA . TRP A 1 102 ? -8.382 -15.119 21.901 1.00 89.75 102 TRP A CA 1
ATOM 809 C C . TRP A 1 102 ? -7.349 -15.976 22.639 1.00 89.75 102 TRP A C 1
ATOM 811 O O . TRP A 1 102 ? -6.294 -15.486 23.018 1.00 89.75 102 TRP A O 1
ATOM 821 N N . GLU A 1 103 ? -7.606 -17.273 22.815 1.00 91.31 103 GLU A N 1
ATOM 822 C CA . GLU A 1 103 ? -6.674 -18.169 23.513 1.00 91.31 103 GLU A CA 1
ATOM 823 C C . GLU A 1 103 ? -5.540 -18.647 22.604 1.00 91.31 103 GLU A C 1
ATOM 825 O O . GLU A 1 103 ? -4.462 -18.995 23.082 1.00 91.31 103 GLU A O 1
ATOM 830 N N . ARG A 1 104 ? -5.775 -18.685 21.287 1.00 92.88 104 ARG A N 1
ATOM 831 C CA . ARG A 1 104 ? -4.758 -19.051 20.287 1.00 92.88 104 ARG A CA 1
ATOM 832 C C . ARG A 1 104 ? -3.814 -17.897 19.971 1.00 92.88 104 ARG A C 1
ATOM 834 O O . ARG A 1 104 ? -2.696 -18.139 19.523 1.00 92.88 104 ARG A O 1
ATOM 841 N N . MET A 1 105 ? -4.269 -16.668 20.188 1.00 91.00 105 MET A N 1
ATOM 842 C CA . MET A 1 105 ? -3.506 -15.438 20.017 1.00 91.00 105 MET A CA 1
ATOM 843 C C . MET A 1 105 ? -3.641 -14.585 21.284 1.00 91.00 105 MET A C 1
ATOM 845 O O . MET A 1 105 ? -4.354 -13.581 21.262 1.00 91.00 105 MET A O 1
ATOM 849 N N . PRO A 1 106 ? -3.000 -15.006 22.392 1.00 91.62 106 PRO A N 1
ATOM 850 C CA . PRO A 1 106 ? -3.082 -14.277 23.648 1.00 91.62 106 PRO A CA 1
ATOM 851 C C . PRO A 1 106 ? -2.487 -12.879 23.481 1.00 91.62 106 PRO A C 1
ATOM 853 O O . PRO A 1 106 ? -1.433 -12.713 22.863 1.00 91.62 106 PRO A O 1
ATOM 856 N N . LEU A 1 107 ? -3.183 -11.894 24.037 1.00 92.94 107 LEU A N 1
ATOM 857 C CA . LEU A 1 107 ? -2.783 -10.493 24.042 1.00 92.94 107 LEU A CA 1
ATOM 858 C C . LEU A 1 107 ? -2.305 -10.089 25.433 1.00 92.94 107 LEU A C 1
ATOM 860 O O . LEU A 1 107 ? -2.602 -10.761 26.426 1.00 92.94 107 LEU A O 1
ATOM 864 N N . GLU A 1 108 ? -1.586 -8.973 25.512 1.00 96.06 108 GLU A N 1
ATOM 865 C CA . GLU A 1 108 ? -1.278 -8.380 26.808 1.00 96.06 108 GLU A CA 1
ATOM 866 C C . GLU A 1 108 ? -2.564 -7.884 27.478 1.00 96.06 108 GLU A C 1
ATOM 868 O O . GLU A 1 108 ? -3.536 -7.512 26.815 1.00 96.06 108 GLU A O 1
ATOM 873 N N . LYS A 1 109 ? -2.574 -7.860 28.815 1.00 95.12 109 LYS A N 1
ATOM 874 C CA . LYS A 1 109 ? -3.788 -7.559 29.589 1.00 95.12 109 LYS A CA 1
ATOM 875 C C . LYS A 1 109 ? -4.440 -6.233 29.177 1.00 95.12 109 LYS A C 1
ATOM 877 O O . LYS A 1 109 ? -5.651 -6.183 28.979 1.00 95.12 109 LYS A O 1
ATOM 882 N N . ASP A 1 110 ? -3.629 -5.196 28.992 1.00 96.44 110 ASP A N 1
ATOM 883 C CA . ASP A 1 110 ? -4.105 -3.865 28.608 1.00 96.44 110 ASP A CA 1
ATOM 884 C C . ASP A 1 110 ? -4.687 -3.841 27.178 1.00 96.44 110 ASP A C 1
ATOM 886 O O . ASP A 1 110 ? -5.642 -3.111 26.904 1.00 96.44 110 ASP A O 1
ATOM 890 N N . GLU A 1 111 ? -4.146 -4.653 26.264 1.00 94.50 111 GLU A N 1
ATOM 891 C CA . GLU A 1 111 ? -4.644 -4.783 24.888 1.00 94.50 111 GLU A CA 1
ATOM 892 C C . GLU A 1 111 ? -5.982 -5.531 24.861 1.00 94.50 111 GLU A C 1
ATOM 894 O O . GLU A 1 111 ? -6.925 -5.099 24.195 1.00 94.50 111 GLU A O 1
ATOM 899 N N . GLU A 1 112 ? -6.088 -6.626 25.617 1.00 94.56 112 GLU A N 1
ATOM 900 C CA . GLU A 1 112 ? -7.326 -7.394 25.764 1.00 94.56 112 GLU A CA 1
ATOM 901 C C . GLU A 1 112 ? -8.445 -6.548 26.384 1.00 94.56 112 GLU A C 1
ATOM 903 O O . GLU A 1 112 ? -9.570 -6.551 25.874 1.00 94.56 112 GLU A O 1
ATOM 908 N N . ASP A 1 113 ? -8.139 -5.780 27.433 1.00 95.44 113 ASP A N 1
ATOM 909 C CA . ASP A 1 113 ? -9.104 -4.892 28.086 1.00 95.44 113 ASP A CA 1
ATOM 910 C C . ASP A 1 113 ? -9.607 -3.808 27.127 1.00 95.44 113 ASP A C 1
ATOM 912 O O . ASP A 1 113 ? -10.817 -3.576 27.024 1.00 95.44 113 ASP A O 1
ATOM 916 N N . LEU A 1 114 ? -8.706 -3.191 26.356 1.00 94.75 114 LEU A N 1
ATOM 917 C CA . LEU A 1 114 ? -9.071 -2.196 25.349 1.00 94.75 114 LEU A CA 1
ATOM 918 C C . LEU A 1 114 ? -9.960 -2.788 24.245 1.00 94.75 114 LEU A C 1
ATOM 920 O O . LEU A 1 114 ? -10.979 -2.194 23.883 1.00 94.75 114 LEU A O 1
ATOM 924 N N . LEU A 1 115 ? -9.593 -3.945 23.693 1.00 92.81 115 LEU A N 1
ATOM 925 C CA . LEU A 1 115 ? -10.350 -4.583 22.612 1.00 92.81 115 LEU A CA 1
ATOM 926 C C . LEU A 1 115 ? -11.704 -5.125 23.086 1.00 92.81 115 LEU A C 1
ATOM 928 O O . LEU A 1 115 ? -12.680 -5.079 22.333 1.00 92.81 115 LEU A O 1
ATOM 932 N N . THR A 1 116 ? -11.788 -5.596 24.331 1.00 93.00 116 THR A N 1
ATOM 933 C CA . THR A 1 116 ? -13.057 -6.003 24.949 1.00 93.00 116 THR A CA 1
ATOM 934 C C . THR A 1 116 ? -13.969 -4.795 25.132 1.00 93.00 116 THR A C 1
ATOM 936 O O . THR A 1 116 ? -15.126 -4.835 24.708 1.00 93.00 116 THR A O 1
ATOM 939 N N . TRP A 1 117 ? -13.442 -3.683 25.655 1.00 95.00 117 TRP A N 1
ATOM 940 C CA . TRP A 1 117 ? -14.193 -2.432 25.773 1.00 95.00 117 TRP A CA 1
ATOM 941 C C . TRP A 1 117 ? -14.695 -1.933 24.410 1.00 95.00 117 TRP A C 1
ATOM 943 O O . TRP A 1 117 ? -15.863 -1.561 24.284 1.00 95.00 117 TRP A O 1
ATOM 953 N N . LEU A 1 118 ? -13.860 -1.978 23.364 1.00 92.81 118 LEU A N 1
ATOM 954 C CA . LEU A 1 118 ? -14.269 -1.624 21.998 1.00 92.81 118 LEU A CA 1
ATOM 955 C C . LEU A 1 118 ? -15.423 -2.505 21.503 1.00 92.81 118 LEU A C 1
ATOM 957 O O . LEU A 1 118 ? -16.393 -1.989 20.947 1.00 92.81 118 LEU A O 1
ATOM 961 N N . ASN A 1 119 ? -15.352 -3.815 21.738 1.00 92.31 119 ASN A N 1
ATOM 962 C CA . ASN A 1 119 ? -16.423 -4.745 21.384 1.00 92.31 119 ASN A CA 1
ATOM 963 C C . ASN A 1 119 ? -17.742 -4.413 22.110 1.00 92.31 119 ASN A C 1
ATOM 965 O O . ASN A 1 119 ? -18.809 -4.432 21.494 1.00 92.31 119 ASN A O 1
ATOM 969 N N . GLU A 1 120 ? -17.688 -4.035 23.388 1.00 94.25 120 GLU A N 1
ATOM 970 C CA . GLU A 1 120 ? -18.862 -3.568 24.141 1.00 94.25 120 GLU A CA 1
ATOM 971 C C . GLU A 1 120 ? -19.447 -2.266 23.569 1.00 94.25 120 GLU A C 1
ATOM 973 O O . GLU A 1 120 ? -20.670 -2.125 23.464 1.00 94.25 120 GLU A O 1
ATOM 978 N N . GLN A 1 121 ? -18.602 -1.321 23.140 1.00 95.50 121 GLN A N 1
ATOM 979 C CA . GLN A 1 121 ? -19.067 -0.086 22.493 1.00 95.50 121 GLN A CA 1
ATOM 980 C C . GLN A 1 121 ? -19.775 -0.361 21.160 1.00 95.50 121 GLN A C 1
ATOM 982 O O . GLN A 1 121 ? -20.765 0.297 20.836 1.00 95.50 121 GLN A O 1
ATOM 987 N N . VAL A 1 122 ? -19.308 -1.348 20.392 1.00 93.19 122 VAL A N 1
ATOM 988 C CA . VAL A 1 122 ? -19.992 -1.790 19.166 1.00 93.19 122 VAL A CA 1
ATOM 989 C C . VAL A 1 122 ? -21.330 -2.454 19.500 1.00 93.19 122 VAL A C 1
ATOM 991 O O . VAL A 1 122 ? -22.344 -2.140 18.877 1.00 93.19 122 VAL A O 1
ATOM 994 N N . ALA A 1 123 ? -21.372 -3.327 20.511 1.00 92.06 123 ALA A N 1
ATOM 995 C CA . ALA A 1 123 ? -22.593 -4.026 20.923 1.00 92.06 123 ALA A CA 1
ATOM 996 C C . ALA A 1 123 ? -23.689 -3.077 21.442 1.00 92.06 123 ALA A C 1
ATOM 998 O O . ALA A 1 123 ? -24.877 -3.328 21.241 1.00 92.06 123 ALA A O 1
ATOM 999 N N . THR A 1 124 ? -23.293 -1.974 22.079 1.00 95.62 124 THR A N 1
ATOM 1000 C CA . THR A 1 124 ? -24.200 -0.927 22.580 1.00 95.62 124 THR A CA 1
ATOM 1001 C C . THR A 1 124 ? -24.590 0.107 21.519 1.00 95.62 124 THR A C 1
ATOM 1003 O O . THR A 1 124 ? -25.449 0.947 21.777 1.00 95.62 124 THR A O 1
ATOM 1006 N N . GLY A 1 125 ? -24.014 0.034 20.314 1.00 94.56 125 GLY A N 1
ATOM 1007 C CA . GLY A 1 125 ? -24.302 0.947 19.205 1.00 94.56 125 GLY A CA 1
ATOM 1008 C C . GLY A 1 125 ? -23.581 2.297 19.281 1.00 94.56 125 GLY A C 1
ATOM 1009 O O . GLY A 1 125 ? -23.876 3.180 18.478 1.00 94.56 125 GLY A O 1
ATOM 1010 N N . ASN A 1 126 ? -22.630 2.460 20.206 1.00 96.12 126 ASN A N 1
ATOM 1011 C C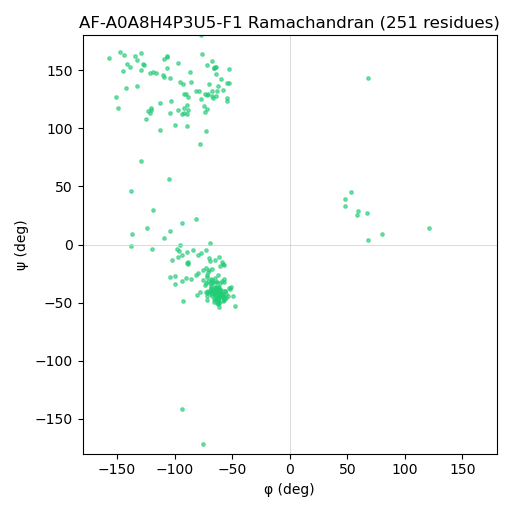A . ASN A 1 126 ? -21.819 3.675 20.329 1.00 96.12 126 ASN A CA 1
ATOM 1012 C C . ASN A 1 126 ? -20.748 3.770 19.235 1.00 96.12 126 ASN A C 1
ATOM 1014 O O . ASN A 1 126 ? -20.378 4.869 18.823 1.00 96.12 126 ASN A O 1
ATOM 1018 N N . LEU A 1 127 ? -20.251 2.624 18.759 1.00 93.81 127 LEU A N 1
ATOM 1019 C CA . LEU A 1 127 ? -19.290 2.536 17.662 1.00 93.81 127 LEU A CA 1
ATOM 1020 C C . LEU A 1 127 ? -19.840 1.688 16.503 1.00 93.81 127 LEU A C 1
ATOM 1022 O O . LEU A 1 127 ? -20.587 0.735 16.727 1.00 93.81 127 LEU A O 1
ATOM 1026 N N . PRO A 1 128 ? -19.473 2.013 15.250 1.00 92.12 128 PRO A N 1
ATOM 1027 C CA . PRO A 1 128 ? -19.800 1.178 14.097 1.00 92.12 128 PRO A CA 1
ATOM 1028 C C . PRO A 1 128 ? -19.053 -0.160 14.154 1.00 92.12 128 PRO A C 1
ATOM 1030 O O . PRO A 1 128 ? -17.985 -0.265 14.757 1.00 92.12 128 PRO A O 1
ATOM 1033 N N . LYS A 1 129 ? -19.580 -1.172 13.458 1.00 90.00 129 LYS A N 1
ATOM 1034 C CA . LYS A 1 129 ? -18.891 -2.464 13.312 1.00 90.00 129 LYS A CA 1
ATOM 1035 C C . LYS A 1 129 ? -17.584 -2.302 12.537 1.00 90.00 129 LYS A C 1
ATOM 1037 O O . LYS A 1 129 ? -17.491 -1.440 11.660 1.00 90.00 129 LYS A O 1
ATOM 1042 N N . PHE A 1 130 ? -16.619 -3.189 12.782 1.00 88.06 130 PHE A N 1
ATOM 1043 C CA . PHE A 1 130 ? -15.346 -3.185 12.056 1.00 88.06 130 PHE A CA 1
ATOM 1044 C C . PHE A 1 130 ? -15.551 -3.263 10.536 1.00 88.06 130 PHE A C 1
ATOM 1046 O O . PHE A 1 130 ? -14.963 -2.483 9.793 1.00 88.06 130 PHE A O 1
ATOM 1053 N N . SER A 1 131 ? -16.470 -4.117 10.076 1.00 87.69 131 SER A N 1
ATOM 1054 C CA . SER A 1 131 ? -16.834 -4.263 8.657 1.00 87.69 131 SER A CA 1
ATOM 1055 C C . SER A 1 131 ? -17.324 -2.974 7.978 1.00 87.69 131 SER A C 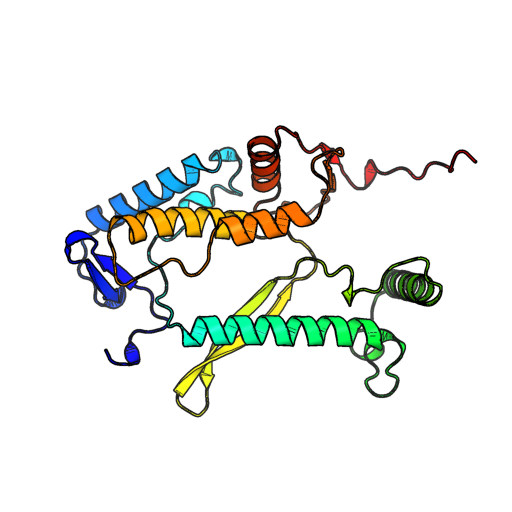1
ATOM 1057 O O . SER A 1 131 ? -17.317 -2.886 6.754 1.00 87.69 131 SER A O 1
ATOM 1059 N N . GLN A 1 132 ? -17.719 -1.95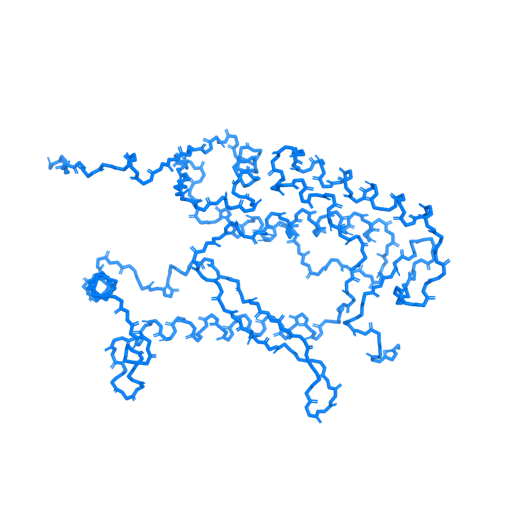3 8.743 1.00 88.88 132 GLN A N 1
ATOM 1060 C CA . GLN A 1 132 ? -18.136 -0.642 8.230 1.00 88.88 132 GLN A CA 1
ATOM 1061 C C . GLN A 1 132 ? -17.011 0.401 8.263 1.00 88.88 132 GLN A C 1
ATOM 1063 O O . GLN A 1 132 ? -17.173 1.499 7.731 1.00 88.88 132 GLN A O 1
ATOM 1068 N N . ARG A 1 133 ? -15.898 0.098 8.937 1.00 85.44 133 ARG A N 1
ATOM 1069 C CA . ARG A 1 133 ? -14.754 0.990 9.173 1.00 85.44 133 ARG A CA 1
ATOM 1070 C C . ARG A 1 133 ? -13.440 0.234 8.993 1.00 85.44 133 ARG A C 1
ATOM 1072 O O . ARG A 1 133 ? -12.542 0.330 9.827 1.00 85.44 133 ARG A O 1
ATOM 1079 N N . VAL A 1 134 ? -13.343 -0.534 7.912 1.00 82.88 134 VAL A N 1
ATOM 1080 C CA . VAL A 1 134 ? -12.135 -1.302 7.612 1.00 82.88 134 VAL A CA 1
ATOM 1081 C C . VAL A 1 134 ? -10.988 -0.322 7.355 1.00 82.88 134 VAL A C 1
ATOM 1083 O O . VAL A 1 134 ? -11.124 0.628 6.582 1.00 82.88 134 VAL A O 1
ATOM 1086 N N . GLY A 1 135 ? -9.878 -0.522 8.062 1.00 81.31 135 GLY A N 1
ATOM 1087 C CA . GLY A 1 135 ? -8.647 0.228 7.835 1.00 81.31 135 GLY A CA 1
ATOM 1088 C C . GLY A 1 135 ? -7.909 -0.239 6.579 1.00 81.31 135 GLY A C 1
ATOM 1089 O O . GLY A 1 135 ? -8.391 -1.079 5.822 1.00 81.31 135 GLY A O 1
ATOM 1090 N N . SER A 1 136 ? -6.696 0.271 6.385 1.00 84.50 136 SER A N 1
ATOM 1091 C CA . SER A 1 136 ? -5.795 -0.235 5.348 1.00 84.50 136 SER A CA 1
ATOM 1092 C C . SER A 1 136 ? -4.987 -1.422 5.871 1.00 84.50 136 SER A C 1
ATOM 1094 O O . SER A 1 136 ? -4.534 -1.431 7.018 1.00 84.50 136 SER A O 1
ATOM 1096 N N . TRP A 1 137 ? -4.799 -2.427 5.023 1.00 88.19 137 TRP A N 1
ATOM 1097 C CA . TRP A 1 137 ? -3.964 -3.586 5.300 1.00 88.19 137 TRP A CA 1
ATOM 1098 C C . TRP A 1 137 ? -3.270 -4.043 4.018 1.00 88.19 137 TRP A C 1
ATOM 1100 O O . TRP A 1 137 ? -3.787 -3.888 2.914 1.00 88.19 137 TRP A O 1
ATOM 1110 N N . ARG A 1 138 ? -2.075 -4.609 4.171 1.00 90.44 138 ARG A N 1
ATOM 1111 C CA . ARG A 1 138 ? -1.235 -5.089 3.077 1.00 90.44 138 ARG A CA 1
ATOM 1112 C C . ARG A 1 138 ? -0.892 -6.560 3.307 1.00 90.44 138 ARG A C 1
ATOM 1114 O O . ARG A 1 138 ? -0.090 -6.856 4.202 1.00 90.44 138 ARG A O 1
ATOM 1121 N N . PRO A 1 139 ? -1.469 -7.488 2.528 1.00 92.62 139 PRO A N 1
ATOM 1122 C CA . PRO A 1 139 ? -1.014 -8.864 2.542 1.00 92.62 139 PRO A CA 1
ATOM 1123 C C . PRO A 1 139 ? 0.325 -8.937 1.810 1.00 92.62 139 PRO A C 1
ATOM 1125 O O . PRO A 1 139 ? 0.454 -8.462 0.682 1.00 92.62 139 PRO A O 1
ATOM 1128 N N . ASN A 1 140 ? 1.316 -9.557 2.435 1.00 93.81 140 ASN A N 1
ATOM 1129 C CA . ASN A 1 140 ? 2.523 -9.954 1.729 1.00 93.81 140 ASN A CA 1
ATOM 1130 C C . ASN A 1 140 ? 2.339 -11.391 1.251 1.00 93.81 140 ASN A C 1
ATOM 1132 O O . ASN A 1 140 ? 1.808 -12.237 1.976 1.00 93.81 140 ASN A O 1
ATOM 1136 N N . PHE A 1 141 ? 2.765 -11.661 0.023 1.00 94.25 141 PHE A N 1
ATOM 1137 C CA . PHE A 1 141 ? 2.633 -12.973 -0.582 1.00 94.25 141 PHE A CA 1
ATOM 1138 C C . PHE A 1 141 ? 3.880 -13.365 -1.366 1.00 94.25 141 PHE A C 1
ATOM 1140 O O . PHE A 1 141 ? 4.599 -12.522 -1.903 1.00 94.25 141 PHE A O 1
ATOM 1147 N N . LEU A 1 142 ? 4.092 -14.673 -1.462 1.00 93.12 142 LEU A N 1
ATOM 1148 C CA . LEU A 1 142 ? 5.022 -15.290 -2.398 1.00 93.12 142 LEU A CA 1
ATOM 1149 C C . LEU A 1 142 ? 4.245 -15.968 -3.523 1.00 93.12 142 LEU A C 1
ATOM 1151 O O . LEU A 1 142 ? 3.047 -16.232 -3.408 1.00 93.12 142 LEU A O 1
ATOM 1155 N N . VAL A 1 143 ? 4.943 -16.227 -4.623 1.00 90.56 143 VAL A N 1
ATOM 1156 C CA . VAL A 1 143 ? 4.391 -16.921 -5.782 1.00 90.56 143 VAL A CA 1
ATOM 1157 C C . VAL A 1 143 ? 5.075 -18.274 -5.907 1.00 90.56 143 VAL A C 1
ATOM 1159 O O . VAL A 1 143 ? 6.294 -18.337 -6.059 1.00 90.56 143 VAL A O 1
ATOM 1162 N N . GLU A 1 144 ? 4.292 -19.345 -5.872 1.00 88.00 144 GLU A N 1
ATOM 1163 C CA . GLU A 1 144 ? 4.775 -20.724 -5.993 1.00 88.00 144 GLU A CA 1
ATOM 1164 C C . GLU A 1 144 ? 3.992 -21.496 -7.053 1.00 88.00 144 GLU A C 1
ATOM 1166 O O . GLU A 1 144 ? 2.928 -21.057 -7.486 1.00 88.00 144 GLU A O 1
ATOM 1171 N N . ASP A 1 145 ? 4.526 -22.636 -7.485 1.00 86.50 145 ASP A N 1
ATOM 1172 C CA . ASP A 1 145 ? 3.797 -23.572 -8.338 1.00 86.50 145 ASP A CA 1
ATOM 1173 C C . ASP A 1 145 ? 2.830 -24.400 -7.486 1.00 86.50 145 ASP A C 1
ATOM 1175 O O . ASP A 1 145 ? 3.214 -24.940 -6.450 1.00 86.50 145 ASP A O 1
ATOM 1179 N N . ASN A 1 146 ? 1.576 -24.506 -7.920 1.00 81.50 146 ASN A N 1
ATOM 1180 C CA . ASN A 1 146 ? 0.617 -25.443 -7.346 1.00 81.50 146 ASN A CA 1
ATOM 1181 C C . ASN A 1 146 ? 0.873 -26.878 -7.853 1.00 81.50 146 ASN A C 1
ATOM 1183 O O . ASN A 1 146 ? 1.742 -27.117 -8.695 1.00 81.50 146 ASN A O 1
ATOM 1187 N N . ASP A 1 147 ? 0.059 -27.833 -7.397 1.00 81.62 147 ASP A N 1
ATOM 1188 C CA . ASP A 1 147 ? 0.149 -29.251 -7.791 1.00 81.62 147 ASP A CA 1
ATOM 1189 C C . ASP A 1 147 ? -0.006 -29.493 -9.310 1.00 81.62 147 ASP A C 1
ATOM 1191 O O . ASP A 1 147 ? 0.336 -30.561 -9.819 1.00 81.62 147 ASP A O 1
ATOM 1195 N N . HIS A 1 148 ? -0.503 -28.500 -10.051 1.00 80.50 148 HIS A N 1
ATOM 1196 C CA . HIS A 1 148 ? -0.667 -28.511 -11.505 1.00 80.50 148 HIS A CA 1
ATOM 1197 C C . HIS A 1 148 ? 0.399 -27.684 -12.246 1.00 80.50 148 HIS A C 1
ATOM 1199 O O . HIS A 1 148 ? 0.261 -27.449 -13.446 1.00 80.50 148 HIS A O 1
ATOM 1205 N N . ALA A 1 149 ? 1.466 -27.263 -11.557 1.00 77.44 149 ALA A N 1
ATOM 1206 C CA . ALA A 1 149 ? 2.514 -26.376 -12.069 1.00 77.44 149 ALA A CA 1
ATOM 1207 C C . ALA A 1 149 ? 2.001 -25.003 -12.552 1.00 77.44 149 ALA A C 1
ATOM 1209 O O . ALA A 1 149 ? 2.618 -24.352 -13.399 1.00 77.44 149 ALA A O 1
ATOM 1210 N N . GLU A 1 150 ? 0.867 -24.549 -12.016 1.00 80.56 150 GLU A N 1
ATOM 1211 C CA . GLU A 1 150 ? 0.361 -23.195 -12.213 1.00 80.56 150 GLU A CA 1
ATOM 1212 C C . GLU A 1 150 ? 0.785 -22.301 -11.050 1.00 80.56 150 GLU A C 1
ATOM 1214 O O . GLU A 1 150 ? 0.746 -22.693 -9.884 1.00 80.56 150 GLU A O 1
ATOM 1219 N N . LYS A 1 151 ? 1.158 -21.061 -11.361 1.00 84.56 151 LYS A N 1
ATOM 1220 C CA . LYS A 1 151 ? 1.608 -20.106 -10.353 1.00 84.56 151 LYS A CA 1
ATOM 1221 C C . LYS A 1 151 ? 0.433 -19.624 -9.496 1.00 84.56 151 LYS A C 1
ATOM 1223 O O . LYS A 1 151 ? -0.570 -19.156 -10.031 1.00 84.56 151 LYS A O 1
ATOM 1228 N N . THR A 1 152 ? 0.574 -19.690 -8.174 1.00 87.50 152 THR A N 1
ATOM 1229 C CA . THR A 1 152 ? -0.423 -19.237 -7.196 1.00 87.50 152 THR A CA 1
ATOM 1230 C C . THR A 1 152 ? 0.190 -18.317 -6.145 1.00 87.50 152 THR A C 1
ATOM 1232 O O . THR A 1 152 ? 1.353 -18.464 -5.772 1.00 87.50 152 THR A O 1
ATOM 1235 N N . TYR A 1 153 ? -0.620 -17.393 -5.627 1.00 92.12 153 TYR A N 1
ATOM 1236 C CA . TYR A 1 153 ? -0.247 -16.529 -4.509 1.00 92.12 153 TYR A CA 1
ATOM 1237 C C . TYR A 1 153 ? -0.426 -17.249 -3.169 1.00 92.12 153 TYR A C 1
ATOM 1239 O O . TYR A 1 153 ? -1.480 -17.839 -2.913 1.00 92.12 153 TYR A O 1
ATOM 1247 N N . LYS A 1 154 ? 0.583 -17.172 -2.300 1.00 92.25 154 LYS A N 1
ATOM 1248 C CA . LYS A 1 154 ? 0.533 -17.642 -0.911 1.00 92.25 154 LYS A CA 1
ATOM 1249 C C . LYS A 1 154 ? 0.809 -16.492 0.035 1.00 92.25 154 LYS A C 1
ATOM 1251 O O . LYS A 1 154 ? 1.896 -15.923 0.007 1.00 92.25 154 LYS A O 1
ATOM 1256 N N . ILE A 1 155 ? -0.175 -16.167 0.868 1.00 94.69 155 ILE A N 1
ATOM 1257 C CA . ILE A 1 155 ? -0.033 -15.142 1.900 1.00 94.69 155 ILE A CA 1
ATOM 1258 C C . ILE A 1 155 ? 0.983 -15.634 2.931 1.00 94.69 155 ILE A C 1
ATOM 1260 O O . ILE A 1 155 ? 0.827 -16.719 3.488 1.00 94.69 155 ILE A O 1
ATOM 1264 N N . THR A 1 156 ? 2.005 -14.825 3.186 1.00 95.38 156 THR A N 1
ATOM 1265 C CA . THR A 1 156 ? 3.012 -15.084 4.222 1.00 95.38 156 THR A CA 1
ATOM 1266 C C . THR A 1 156 ? 2.734 -14.290 5.489 1.00 95.38 156 THR A C 1
ATOM 1268 O O . THR A 1 156 ? 3.000 -14.770 6.584 1.00 95.38 156 THR A O 1
ATOM 1271 N N . GLU A 1 157 ? 2.193 -13.079 5.352 1.00 94.44 157 GLU A N 1
ATOM 1272 C CA . GLU A 1 157 ? 1.782 -12.232 6.472 1.00 94.44 157 GLU A CA 1
ATOM 1273 C C . GLU A 1 157 ? 0.724 -11.211 6.036 1.00 94.44 157 GLU A C 1
ATOM 1275 O O . GLU A 1 157 ? 0.594 -10.893 4.853 1.00 94.44 157 GLU A O 1
ATOM 1280 N N . ILE A 1 158 ? -0.009 -10.667 7.008 1.00 93.06 158 ILE A N 1
ATOM 1281 C CA . ILE A 1 158 ? -0.975 -9.583 6.807 1.00 93.06 158 ILE A CA 1
ATOM 1282 C C . ILE A 1 158 ? -0.553 -8.416 7.696 1.00 93.06 158 ILE A C 1
ATOM 1284 O O . ILE A 1 158 ? -0.594 -8.503 8.922 1.00 93.06 158 ILE A O 1
ATOM 1288 N N . ASN A 1 159 ? -0.145 -7.310 7.079 1.00 90.62 159 ASN A N 1
ATOM 1289 C CA . ASN A 1 159 ? 0.231 -6.093 7.788 1.00 90.62 159 ASN A CA 1
ATOM 1290 C C . ASN A 1 159 ? -0.977 -5.159 7.888 1.00 90.62 159 ASN A C 1
ATOM 1292 O O . ASN A 1 159 ? -1.403 -4.622 6.874 1.00 90.62 159 ASN A O 1
ATOM 1296 N N . ALA A 1 160 ? -1.504 -4.933 9.092 1.00 87.69 160 ALA A N 1
ATOM 1297 C CA . ALA A 1 160 ? -2.674 -4.068 9.320 1.00 87.69 160 ALA A CA 1
ATOM 1298 C C . ALA A 1 160 ? -2.416 -2.929 10.329 1.00 87.69 160 ALA A C 1
ATOM 1300 O O . ALA A 1 160 ? -3.350 -2.324 10.843 1.00 87.69 160 ALA A O 1
ATOM 1301 N N . ARG A 1 161 ? -1.143 -2.663 10.660 1.00 78.44 161 ARG A N 1
ATOM 1302 C CA . ARG A 1 161 ? -0.756 -1.718 11.725 1.00 78.44 161 ARG A CA 1
ATOM 1303 C C . ARG A 1 161 ? -0.472 -0.300 11.234 1.00 78.44 161 ARG A C 1
ATOM 1305 O O . ARG A 1 161 ? -0.691 0.649 11.979 1.00 78.44 161 ARG A O 1
ATOM 1312 N N . TYR A 1 162 ? 0.033 -0.149 10.010 1.00 77.50 162 TYR A N 1
ATOM 1313 C CA . TYR A 1 162 ? 0.527 1.136 9.529 1.00 77.50 162 TYR A CA 1
ATOM 1314 C C . TYR A 1 162 ? 0.353 1.285 8.019 1.00 77.50 162 TYR A C 1
ATOM 1316 O O . TYR A 1 162 ? 0.945 0.542 7.241 1.00 77.50 162 TYR A O 1
ATOM 1324 N N . SER A 1 163 ? -0.443 2.273 7.610 1.00 74.81 163 SER A N 1
ATOM 1325 C CA . SER A 1 163 ? -0.799 2.497 6.205 1.00 74.81 163 SER A CA 1
ATOM 1326 C C . SER A 1 163 ? 0.284 3.208 5.395 1.00 74.81 163 SER A C 1
ATOM 1328 O O . SER A 1 163 ? 0.141 3.306 4.190 1.00 74.81 163 SER A O 1
ATOM 1330 N N . PHE A 1 164 ? 1.356 3.728 6.003 1.00 85.50 164 PHE A N 1
ATOM 1331 C CA . PHE A 1 164 ? 2.398 4.483 5.286 1.00 85.50 164 PHE A CA 1
ATOM 1332 C C . PHE A 1 164 ? 3.673 3.644 5.104 1.00 85.50 164 PHE A C 1
ATOM 1334 O O . PHE A 1 164 ? 4.781 3.979 5.549 1.00 85.50 164 PHE A O 1
ATOM 1341 N N . SER A 1 165 ? 3.479 2.487 4.471 1.00 84.38 165 SER A N 1
ATOM 1342 C CA . SER A 1 165 ? 4.508 1.475 4.231 1.00 84.38 165 SER A CA 1
ATOM 1343 C C . SER A 1 165 ? 4.769 1.208 2.742 1.00 84.38 165 SER A C 1
ATOM 1345 O O . SER A 1 165 ? 5.135 0.083 2.398 1.00 84.38 165 SER A O 1
ATOM 1347 N N . GLY A 1 166 ? 4.586 2.201 1.863 1.00 89.19 166 GLY A N 1
ATOM 1348 C CA . GLY A 1 166 ? 4.990 2.125 0.450 1.00 89.19 166 GLY A CA 1
ATOM 1349 C C . GLY A 1 166 ? 3.870 2.313 -0.576 1.00 89.19 166 GLY A C 1
ATOM 1350 O O . GLY A 1 166 ? 4.093 2.024 -1.747 1.00 89.19 166 GLY A O 1
ATOM 1351 N N . PHE A 1 167 ? 2.693 2.801 -0.183 1.00 90.44 167 PHE A N 1
ATOM 1352 C CA . PHE A 1 167 ? 1.610 3.109 -1.122 1.00 90.44 167 PHE A CA 1
ATOM 1353 C C . PHE A 1 167 ? 1.986 4.231 -2.093 1.00 90.44 167 PHE A C 1
ATOM 1355 O O . PHE A 1 167 ? 1.635 4.167 -3.270 1.00 90.44 167 PHE A O 1
ATOM 1362 N N . LEU A 1 168 ? 2.720 5.253 -1.637 1.00 93.75 168 LEU A N 1
ATOM 1363 C CA . LEU A 1 168 ? 3.162 6.327 -2.535 1.00 93.75 168 LEU A CA 1
ATOM 1364 C C . LEU A 1 168 ? 4.282 5.828 -3.450 1.00 93.75 168 LEU A C 1
ATOM 1366 O O . LEU A 1 168 ? 4.319 6.206 -4.616 1.00 93.75 168 LEU A O 1
ATOM 1370 N N . HIS A 1 169 ? 5.160 4.942 -2.960 1.00 93.81 169 HIS A N 1
ATOM 1371 C CA . HIS A 1 169 ? 6.140 4.256 -3.809 1.00 93.81 169 HIS A CA 1
ATOM 1372 C C . HIS A 1 169 ? 5.452 3.439 -4.898 1.00 93.81 169 HIS A C 1
ATOM 1374 O O . HIS A 1 169 ? 5.884 3.485 -6.046 1.00 93.81 169 HIS A O 1
ATOM 1380 N N . GLU A 1 170 ? 4.384 2.720 -4.556 1.00 93.38 170 GLU A N 1
ATOM 1381 C CA . GLU A 1 170 ? 3.607 1.933 -5.512 1.00 93.38 170 GLU A CA 1
ATOM 1382 C C . GLU A 1 170 ? 2.905 2.829 -6.536 1.00 93.38 170 GLU A C 1
ATOM 1384 O O . GLU A 1 170 ? 3.062 2.613 -7.735 1.00 93.38 170 GLU A O 1
ATOM 1389 N N . SER A 1 171 ? 2.207 3.876 -6.090 1.00 95.12 171 SER A N 1
ATOM 1390 C CA . SER A 1 171 ? 1.511 4.815 -6.976 1.00 95.12 171 SER A CA 1
ATOM 1391 C C . SER A 1 171 ? 2.474 5.545 -7.919 1.00 95.12 171 SER A C 1
ATOM 1393 O O . SER A 1 171 ? 2.331 5.471 -9.143 1.00 95.12 171 SER A O 1
ATOM 1395 N N . TYR A 1 172 ? 3.514 6.192 -7.384 1.00 95.69 172 TYR A N 1
ATOM 1396 C CA . TYR A 1 172 ? 4.484 6.934 -8.196 1.00 95.69 172 TYR A CA 1
ATOM 1397 C C . TYR A 1 172 ? 5.333 6.003 -9.064 1.00 95.69 172 TYR A C 1
ATOM 1399 O O . TYR A 1 172 ? 5.592 6.316 -10.225 1.00 95.69 172 TYR A O 1
ATOM 1407 N N . GLY A 1 173 ? 5.707 4.830 -8.547 1.00 94.81 173 GLY A N 1
ATOM 1408 C CA . GLY A 1 173 ? 6.391 3.787 -9.310 1.00 94.81 173 GLY A CA 1
ATOM 1409 C C . GLY A 1 173 ? 5.550 3.282 -10.476 1.00 94.81 173 GLY A C 1
ATOM 1410 O O . GLY A 1 173 ? 6.042 3.210 -11.601 1.00 94.81 173 GLY A O 1
ATOM 1411 N N . GLN A 1 174 ? 4.267 2.997 -10.249 1.00 94.06 174 GLN A N 1
ATOM 1412 C CA . GLN A 1 174 ? 3.345 2.579 -11.301 1.00 94.06 174 GLN A CA 1
ATOM 1413 C C . GLN A 1 174 ? 3.121 3.694 -12.328 1.00 94.06 174 GLN A C 1
ATOM 1415 O O . GLN A 1 174 ? 3.034 3.401 -13.520 1.00 94.06 174 GLN A O 1
ATOM 1420 N N . ASN A 1 175 ? 3.076 4.959 -11.903 1.00 93.56 175 ASN A N 1
ATOM 1421 C CA . ASN A 1 175 ? 2.994 6.102 -12.810 1.00 93.56 175 ASN A CA 1
ATOM 1422 C C . ASN A 1 175 ? 4.238 6.193 -13.709 1.00 93.56 175 ASN A C 1
ATOM 1424 O O . ASN A 1 175 ? 4.104 6.208 -14.929 1.00 93.56 175 ASN A O 1
ATOM 1428 N N . ALA A 1 176 ? 5.439 6.131 -13.128 1.00 93.00 176 ALA A N 1
ATOM 1429 C CA . ALA A 1 176 ? 6.691 6.138 -13.885 1.00 93.00 176 ALA A CA 1
ATOM 1430 C C . ALA A 1 176 ? 6.806 4.942 -14.845 1.00 93.00 176 ALA A C 1
ATOM 1432 O O . ALA A 1 176 ? 7.216 5.096 -15.997 1.00 93.00 176 ALA A O 1
ATOM 1433 N N . MET A 1 177 ? 6.364 3.756 -14.415 1.00 91.19 177 MET A N 1
ATOM 1434 C CA . MET A 1 177 ? 6.262 2.587 -15.291 1.00 91.19 177 MET A CA 1
ATOM 1435 C C . MET A 1 177 ? 5.263 2.792 -16.431 1.00 91.19 177 MET A C 1
ATOM 1437 O O . MET A 1 177 ? 5.528 2.381 -17.560 1.00 91.19 177 MET A O 1
ATOM 1441 N N . ASN A 1 178 ? 4.121 3.425 -16.163 1.00 90.44 178 ASN A N 1
ATOM 1442 C CA . ASN A 1 178 ? 3.127 3.720 -17.188 1.00 90.44 178 ASN A CA 1
ATOM 1443 C C . ASN A 1 178 ? 3.678 4.690 -18.231 1.00 90.44 178 ASN A C 1
ATOM 1445 O O . ASN A 1 178 ? 3.475 4.433 -19.411 1.00 90.44 178 ASN A O 1
ATOM 1449 N N . SER A 1 179 ? 4.426 5.724 -17.842 1.00 87.06 179 SER A N 1
ATOM 1450 C CA . SER A 1 179 ? 5.078 6.635 -18.796 1.00 87.06 179 SER A CA 1
ATOM 1451 C C . SER A 1 179 ? 6.055 5.896 -19.717 1.00 87.06 179 SER A C 1
ATOM 1453 O O . SER A 1 179 ? 6.068 6.117 -20.923 1.00 87.06 179 SER A O 1
ATOM 1455 N N . LEU A 1 180 ? 6.800 4.921 -19.187 1.00 82.06 180 LEU A N 1
ATOM 1456 C CA . LEU A 1 180 ? 7.701 4.083 -19.987 1.00 82.06 180 LEU A CA 1
ATOM 1457 C C . LEU A 1 180 ? 6.970 3.135 -20.955 1.00 82.06 180 LEU A C 1
ATOM 1459 O O . LEU A 1 180 ? 7.475 2.867 -22.048 1.00 82.06 180 LEU A O 1
ATOM 1463 N N . ILE A 1 181 ? 5.812 2.598 -20.555 1.00 80.56 181 ILE A N 1
ATOM 1464 C CA . ILE A 1 181 ? 5.082 1.556 -21.297 1.00 80.56 181 ILE A CA 1
ATOM 1465 C C . ILE A 1 181 ? 4.035 2.149 -22.251 1.00 80.56 181 ILE A C 1
ATOM 1467 O O . ILE A 1 181 ? 3.979 1.749 -23.412 1.00 80.56 181 ILE A O 1
ATOM 1471 N N . GLN A 1 182 ? 3.194 3.077 -21.785 1.00 67.25 182 GLN A N 1
ATOM 1472 C CA . GLN A 1 182 ? 2.044 3.616 -22.526 1.00 67.25 182 GLN A CA 1
ATOM 1473 C C . GLN A 1 182 ? 2.455 4.516 -23.687 1.00 67.25 182 GLN A C 1
ATOM 1475 O O . GLN A 1 182 ? 1.793 4.499 -24.721 1.00 67.25 182 GLN A O 1
ATOM 1480 N N . GLU A 1 183 ? 3.576 5.232 -23.578 1.00 61.06 183 GLU A N 1
ATOM 1481 C CA . GLU A 1 183 ? 4.132 5.968 -24.721 1.00 61.06 183 GLU A CA 1
ATOM 1482 C C . GLU A 1 183 ? 4.499 5.037 -25.889 1.00 61.06 183 GLU A C 1
ATOM 1484 O O . GLU A 1 183 ? 4.695 5.490 -27.016 1.00 61.06 183 GLU A O 1
ATOM 1489 N N . LYS A 1 184 ? 4.648 3.732 -25.621 1.00 61.03 184 LYS A N 1
ATOM 1490 C CA . LYS A 1 184 ? 5.456 2.837 -26.447 1.00 61.03 184 LYS A CA 1
ATOM 1491 C C . LYS A 1 184 ? 4.833 1.462 -26.703 1.00 61.03 184 LYS A C 1
ATOM 1493 O O . LYS A 1 184 ? 5.475 0.678 -27.396 1.00 61.03 184 LYS A O 1
ATOM 1498 N N . SER A 1 185 ? 3.645 1.119 -26.180 1.00 68.56 185 SER A N 1
ATOM 1499 C CA . SER A 1 185 ? 3.063 -0.237 -26.287 1.00 68.56 185 SER A CA 1
ATOM 1500 C C . SER A 1 185 ? 1.550 -0.287 -26.494 1.00 68.56 185 SER A C 1
ATOM 1502 O O . SER A 1 185 ? 0.793 0.319 -25.746 1.00 68.56 185 SER A O 1
ATOM 1504 N N . ALA A 1 186 ? 1.103 -1.137 -27.426 1.00 73.12 186 ALA A N 1
ATOM 1505 C CA . ALA A 1 186 ? -0.293 -1.586 -27.530 1.00 73.12 186 ALA A CA 1
ATOM 1506 C C . ALA A 1 186 ? -0.548 -2.950 -26.848 1.00 73.12 186 ALA A C 1
ATOM 1508 O O . ALA A 1 186 ? -1.682 -3.426 -26.816 1.00 73.12 186 ALA A O 1
ATOM 1509 N N . LEU A 1 187 ? 0.504 -3.612 -26.347 1.00 79.88 187 LEU A N 1
ATOM 1510 C CA . LEU A 1 187 ? 0.448 -4.987 -25.829 1.00 79.88 187 LEU A CA 1
ATOM 1511 C C . LEU A 1 187 ? 0.476 -5.059 -24.301 1.00 79.88 187 LEU A C 1
ATOM 1513 O O . LEU A 1 187 ? -0.032 -6.024 -23.727 1.00 79.88 187 LEU A O 1
ATOM 1517 N N . LEU A 1 188 ? 1.090 -4.067 -23.657 1.00 86.94 188 LEU A N 1
ATOM 1518 C CA . LEU A 1 188 ? 1.274 -4.003 -22.213 1.00 86.94 188 LEU A CA 1
ATOM 1519 C C . LEU A 1 188 ? 0.523 -2.808 -21.627 1.00 86.94 188 LEU A C 1
ATOM 1521 O O . LEU A 1 188 ? 0.413 -1.755 -22.247 1.00 86.94 188 LEU A O 1
ATOM 1525 N N . SER A 1 189 ? 0.050 -2.976 -20.398 1.00 88.19 189 SER A N 1
ATOM 1526 C CA . SER A 1 189 ? -0.525 -1.914 -19.581 1.00 88.19 189 SER A CA 1
ATOM 1527 C C . SER A 1 189 ? 0.042 -2.000 -18.169 1.00 88.19 189 SER A C 1
ATOM 1529 O O . SER A 1 189 ? 0.549 -3.051 -17.764 1.00 88.19 189 SER A O 1
ATOM 1531 N N . GLY A 1 190 ? -0.082 -0.912 -17.410 1.00 90.38 190 GLY A N 1
ATOM 1532 C CA . GLY A 1 190 ? 0.168 -0.934 -15.973 1.00 90.38 190 GLY A CA 1
ATOM 1533 C C . GLY A 1 190 ? -0.635 -2.026 -15.270 1.00 90.38 190 GLY A C 1
ATOM 1534 O O . GLY A 1 190 ? -1.712 -2.415 -15.733 1.00 90.38 190 GLY A O 1
ATOM 1535 N N . ALA A 1 191 ? -0.093 -2.533 -14.162 1.00 90.56 191 ALA A N 1
ATOM 1536 C CA . ALA A 1 191 ? -0.767 -3.540 -13.349 1.00 90.56 191 ALA A CA 1
ATOM 1537 C C . ALA A 1 191 ? -1.949 -2.941 -12.575 1.00 90.56 191 ALA A C 1
ATOM 1539 O O . ALA A 1 191 ? -2.911 -3.648 -12.292 1.00 90.56 191 ALA A O 1
ATOM 1540 N N . THR A 1 192 ? -1.873 -1.647 -12.267 1.00 91.00 192 THR A N 1
ATOM 1541 C CA . THR A 1 192 ? -2.911 -0.877 -11.587 1.00 91.00 192 THR A CA 1
ATOM 1542 C C . THR A 1 192 ? -2.909 0.574 -12.076 1.00 91.00 192 THR A C 1
ATOM 1544 O O . THR A 1 192 ? -1.972 1.019 -12.752 1.00 91.00 192 THR A O 1
ATOM 1547 N N . ASP A 1 193 ? -3.974 1.301 -11.756 1.00 92.56 193 ASP A N 1
ATOM 1548 C CA . ASP A 1 193 ? -4.073 2.743 -11.949 1.00 92.56 193 ASP A CA 1
ATOM 1549 C C . ASP A 1 193 ? -3.543 3.473 -10.696 1.00 92.56 193 ASP A C 1
ATOM 1551 O O . ASP A 1 193 ? -4.102 3.290 -9.610 1.00 92.56 193 ASP A O 1
ATOM 1555 N N . PRO A 1 194 ? -2.491 4.308 -10.814 1.00 94.38 194 PRO A N 1
ATOM 1556 C CA . PRO A 1 194 ? -1.954 5.081 -9.692 1.00 94.38 194 PRO A CA 1
ATOM 1557 C C . PRO A 1 194 ? -3.006 5.914 -8.948 1.00 94.38 194 PRO A C 1
ATOM 1559 O O . PRO A 1 194 ? -2.970 6.001 -7.718 1.00 94.38 194 PRO A O 1
ATOM 1562 N N . GLU A 1 195 ? -3.975 6.497 -9.663 1.00 94.94 195 GLU A N 1
ATOM 1563 C CA . GLU A 1 195 ? -5.013 7.327 -9.038 1.00 94.94 195 GLU A CA 1
ATOM 1564 C C . GLU A 1 195 ? -5.957 6.502 -8.164 1.00 94.94 195 GLU A C 1
ATOM 1566 O O . GLU A 1 195 ? -6.439 7.002 -7.151 1.00 94.94 195 GLU A O 1
ATOM 1571 N N . THR A 1 196 ? -6.184 5.228 -8.489 1.00 93.62 196 THR A N 1
ATOM 1572 C CA . THR A 1 196 ? -6.983 4.329 -7.645 1.00 93.62 196 THR A CA 1
ATOM 1573 C C . THR A 1 196 ? -6.347 4.160 -6.261 1.00 93.62 196 THR A C 1
ATOM 1575 O O . THR A 1 196 ? -7.046 4.239 -5.251 1.00 93.62 196 THR A O 1
ATOM 1578 N N . ILE A 1 197 ? -5.016 4.022 -6.193 1.00 91.88 197 ILE A N 1
ATOM 1579 C CA . ILE A 1 197 ? -4.278 3.938 -4.920 1.00 91.88 197 ILE A CA 1
ATOM 1580 C C . ILE A 1 197 ? -4.401 5.254 -4.140 1.00 91.88 197 ILE A C 1
ATOM 1582 O O . ILE A 1 197 ? -4.714 5.257 -2.948 1.00 91.88 197 ILE A O 1
ATOM 1586 N N . MET A 1 198 ? -4.177 6.384 -4.817 1.00 93.19 198 MET A N 1
ATOM 1587 C CA . MET A 1 198 ? -4.215 7.710 -4.190 1.00 93.19 198 MET A CA 1
ATOM 1588 C C . MET A 1 198 ? -5.603 8.059 -3.658 1.00 93.19 198 MET A C 1
ATOM 1590 O O . MET A 1 198 ? -5.734 8.526 -2.526 1.00 93.19 198 MET A O 1
ATOM 1594 N N . ASN A 1 199 ? -6.641 7.821 -4.456 1.00 93.31 199 ASN A N 1
ATOM 1595 C CA . ASN A 1 199 ? -8.013 8.129 -4.075 1.00 93.31 199 ASN A CA 1
ATOM 1596 C C . ASN A 1 199 ? -8.472 7.247 -2.910 1.00 93.31 199 ASN A C 1
ATOM 1598 O O . ASN A 1 199 ? -9.048 7.784 -1.969 1.00 93.31 199 ASN A O 1
ATOM 1602 N N . GLY A 1 200 ? -8.104 5.959 -2.889 1.00 90.31 200 GLY A N 1
ATOM 1603 C CA . GLY A 1 200 ? -8.371 5.089 -1.740 1.00 90.31 200 GLY A CA 1
ATOM 1604 C C . GLY A 1 200 ? -7.790 5.637 -0.429 1.00 90.31 200 GLY A C 1
ATOM 1605 O O . GLY A 1 200 ? -8.462 5.627 0.599 1.00 90.31 200 GLY A O 1
ATOM 1606 N N . LEU A 1 201 ? -6.580 6.212 -0.458 1.00 89.94 201 LEU A N 1
ATOM 1607 C CA . LEU A 1 201 ? -6.007 6.881 0.718 1.00 89.94 201 LEU A CA 1
ATOM 1608 C C . LEU A 1 201 ? -6.746 8.175 1.086 1.00 89.94 201 LEU A C 1
ATOM 1610 O O . LEU A 1 201 ? -6.951 8.460 2.268 1.00 89.94 201 LEU A O 1
ATOM 1614 N N . PHE A 1 202 ? -7.123 8.978 0.092 1.00 91.81 202 PHE A N 1
ATOM 1615 C CA . PHE A 1 202 ? -7.794 10.260 0.314 1.00 91.81 202 PHE A CA 1
ATOM 1616 C C . PHE A 1 202 ? -9.236 10.122 0.812 1.00 91.81 202 PHE A C 1
ATOM 1618 O O . PHE A 1 202 ? -9.721 11.017 1.500 1.00 91.81 202 PHE A O 1
ATOM 1625 N N . GLU A 1 203 ? -9.899 8.998 0.552 1.00 90.81 203 GLU A N 1
ATOM 1626 C CA . GLU A 1 203 ? -11.250 8.705 1.048 1.00 90.81 203 GLU A CA 1
ATOM 1627 C C . GLU A 1 203 ? -11.311 8.479 2.570 1.00 90.81 203 GLU A C 1
ATOM 1629 O O . GLU A 1 203 ? -12.387 8.550 3.168 1.00 90.81 203 GLU A O 1
ATOM 1634 N N . HIS A 1 204 ? -10.170 8.271 3.235 1.00 88.25 204 HIS A N 1
ATOM 1635 C CA . HIS A 1 204 ? -10.125 8.046 4.683 1.00 88.25 204 HIS A CA 1
ATOM 1636 C C . HIS A 1 204 ? -10.289 9.314 5.536 1.00 88.25 204 HIS A C 1
ATOM 1638 O O . HIS A 1 204 ? -10.404 9.209 6.761 1.00 88.25 204 HIS A O 1
ATOM 1644 N N . PHE A 1 205 ? -10.306 10.510 4.943 1.00 89.88 205 PHE A N 1
ATOM 1645 C CA . PHE A 1 205 ? -10.475 11.757 5.689 1.00 89.88 205 PHE A CA 1
ATOM 1646 C C . PHE A 1 205 ? -11.293 12.799 4.920 1.00 89.88 205 PHE A C 1
ATOM 1648 O O . PHE A 1 205 ? -11.479 12.724 3.712 1.00 89.88 205 PHE A O 1
ATOM 1655 N N . ASP A 1 206 ? -11.794 13.802 5.644 1.00 91.88 206 ASP A N 1
ATOM 1656 C CA . ASP A 1 206 ? -12.473 14.950 5.042 1.00 91.88 206 ASP A CA 1
ATOM 1657 C C . ASP A 1 206 ? -11.437 16.044 4.720 1.00 91.88 206 ASP A C 1
ATOM 1659 O O . ASP A 1 206 ? -10.911 16.656 5.657 1.00 91.88 206 ASP A O 1
ATOM 1663 N N . PRO A 1 207 ? -11.156 16.351 3.438 1.00 92.44 207 PRO A N 1
ATOM 1664 C CA . PRO A 1 207 ? -10.157 17.350 3.054 1.00 92.44 207 PRO A CA 1
ATOM 1665 C C . PRO A 1 207 ? -10.572 18.794 3.388 1.00 92.44 207 PRO A C 1
ATOM 1667 O O . PRO A 1 207 ? -9.838 19.732 3.095 1.00 92.44 207 PRO A O 1
ATOM 1670 N N . ARG A 1 208 ? -11.740 19.012 4.003 1.00 93.19 208 ARG A N 1
ATOM 1671 C CA . ARG A 1 208 ? -12.172 20.326 4.508 1.00 93.19 208 ARG A CA 1
ATOM 1672 C C . ARG A 1 208 ? -11.822 20.540 5.981 1.00 93.19 208 ARG A C 1
ATOM 1674 O O . ARG A 1 208 ? -12.009 21.643 6.490 1.00 93.19 208 ARG A O 1
ATOM 1681 N N . LYS A 1 209 ? -11.351 19.505 6.681 1.00 95.06 209 LYS A N 1
ATOM 1682 C CA . LYS A 1 209 ? -10.979 19.562 8.102 1.00 95.06 209 LYS A CA 1
ATOM 1683 C C . LYS A 1 209 ? -9.459 19.524 8.263 1.00 95.06 209 LYS A C 1
ATOM 1685 O O . LYS A 1 209 ? -8.792 18.924 7.427 1.00 95.06 209 LYS A O 1
ATOM 1690 N N . PRO A 1 210 ? -8.889 20.113 9.330 1.00 94.56 210 PRO A N 1
ATOM 1691 C CA . PRO A 1 210 ? -7.465 19.972 9.612 1.00 94.56 210 PRO A CA 1
ATOM 1692 C C . PRO A 1 210 ? -7.049 18.498 9.696 1.00 94.56 210 PRO A C 1
ATOM 1694 O O . PRO A 1 210 ? -7.626 17.732 10.468 1.00 94.56 210 PRO A O 1
ATOM 1697 N N . LEU A 1 211 ? -6.041 18.109 8.914 1.00 95.81 211 LEU A N 1
ATOM 1698 C CA . LEU A 1 211 ? -5.470 16.767 8.963 1.00 95.81 211 LEU A CA 1
ATOM 1699 C C . LEU A 1 211 ? -4.289 16.735 9.934 1.00 95.81 211 LEU A C 1
ATOM 1701 O O . LEU A 1 211 ? -3.269 17.390 9.707 1.00 95.81 211 LEU A O 1
ATOM 1705 N N . HIS A 1 212 ? -4.420 15.939 10.992 1.00 94.62 212 HIS A N 1
ATOM 1706 C CA . HIS A 1 212 ? -3.344 15.667 11.937 1.00 94.62 212 HIS A CA 1
ATOM 1707 C C . HIS A 1 212 ? -2.755 14.280 11.675 1.00 94.62 212 HIS A C 1
ATOM 1709 O O . HIS A 1 212 ? -3.468 13.280 11.702 1.00 94.62 212 HIS A O 1
ATOM 1715 N N . LEU A 1 213 ? -1.448 14.222 11.434 1.00 92.56 213 LEU A N 1
ATOM 1716 C CA . LEU A 1 213 ? -0.700 12.984 11.249 1.00 92.56 213 LEU A CA 1
ATOM 1717 C C . LEU A 1 213 ? 0.003 12.645 12.561 1.00 92.56 213 LEU A C 1
ATOM 1719 O O . LEU A 1 213 ? 1.013 13.260 12.912 1.00 92.56 213 LEU A O 1
ATOM 1723 N N . LEU A 1 214 ? -0.558 11.683 13.293 1.00 90.56 214 LEU A N 1
ATOM 1724 C CA . LEU A 1 214 ? 0.038 11.174 14.522 1.00 90.56 214 LEU A CA 1
ATOM 1725 C C . LEU A 1 214 ? 1.246 10.301 14.182 1.00 90.56 214 LEU A C 1
ATOM 1727 O O . LEU A 1 214 ? 1.111 9.236 13.583 1.00 90.56 214 LEU A O 1
ATOM 1731 N N . LYS A 1 215 ? 2.434 10.760 14.571 1.00 87.81 215 LYS A N 1
ATOM 1732 C CA . LYS A 1 215 ? 3.702 10.084 14.309 1.00 87.81 215 LYS A CA 1
ATOM 1733 C C . LYS A 1 215 ? 4.428 9.817 15.624 1.00 87.81 215 LYS A C 1
ATOM 1735 O O . LYS A 1 215 ? 4.843 10.745 16.314 1.00 87.81 215 LYS A O 1
ATOM 1740 N N . GLY A 1 216 ? 4.592 8.537 15.945 1.00 84.88 216 GLY A N 1
ATOM 1741 C CA . GLY A 1 216 ? 5.414 8.069 17.061 1.00 84.88 216 GLY A CA 1
ATOM 1742 C C . GLY A 1 216 ? 6.848 7.735 16.633 1.00 84.88 216 GLY A C 1
ATOM 1743 O O . GLY A 1 216 ? 7.441 8.401 15.778 1.00 84.88 216 GLY A O 1
ATOM 1744 N N . ALA A 1 217 ? 7.395 6.667 17.217 1.00 82.75 217 ALA A N 1
ATOM 1745 C CA . ALA A 1 217 ? 8.752 6.189 16.946 1.00 82.75 217 ALA A CA 1
ATOM 1746 C C . ALA A 1 217 ? 8.952 5.686 15.505 1.00 82.75 217 ALA A C 1
ATOM 1748 O O . ALA A 1 217 ? 10.056 5.776 14.962 1.00 82.75 217 ALA A O 1
ATOM 1749 N N . GLU A 1 218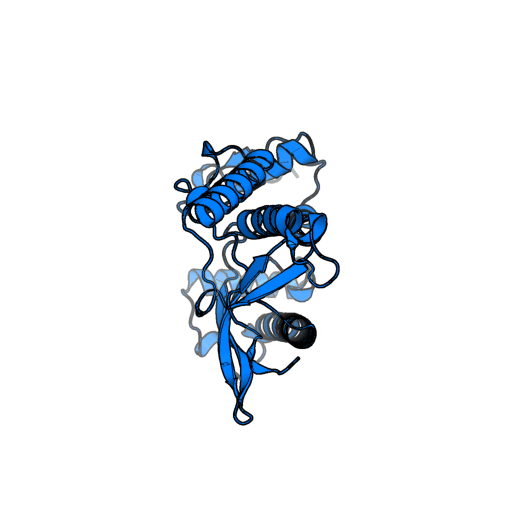 ? 7.893 5.184 14.865 1.00 79.56 218 GLU A N 1
ATOM 1750 C CA . GLU A 1 218 ? 7.974 4.710 13.489 1.00 79.56 218 GLU A CA 1
ATOM 1751 C C . GLU A 1 218 ? 8.326 5.855 12.534 1.00 79.56 218 GLU A C 1
ATOM 1753 O O . GLU A 1 218 ? 7.772 6.962 12.582 1.00 79.56 218 GLU A O 1
ATOM 1758 N N . LYS A 1 219 ? 9.308 5.603 11.664 1.00 73.19 219 LYS A N 1
ATOM 1759 C CA . LYS A 1 219 ? 9.734 6.586 10.664 1.00 73.19 219 LYS A CA 1
ATOM 1760 C C . LYS A 1 219 ? 8.696 6.726 9.550 1.00 73.19 219 LYS A C 1
ATOM 1762 O O . LYS A 1 219 ? 8.421 7.853 9.153 1.00 73.19 219 LYS A O 1
ATOM 1767 N N . GLY A 1 220 ? 8.122 5.602 9.110 1.00 78.38 220 GLY A N 1
ATOM 1768 C CA . GLY A 1 220 ? 7.321 5.502 7.891 1.00 78.38 220 GLY A CA 1
ATOM 1769 C C . GLY A 1 220 ? 8.172 5.697 6.634 1.00 78.38 220 GLY A C 1
ATOM 1770 O O . GLY A 1 220 ? 9.128 6.478 6.639 1.00 78.38 220 GLY A O 1
ATOM 1771 N N . ILE A 1 221 ? 7.864 4.963 5.563 1.00 87.88 221 ILE A N 1
ATOM 1772 C CA . ILE A 1 221 ? 8.627 5.086 4.309 1.00 87.88 221 ILE A CA 1
ATOM 1773 C C . ILE A 1 221 ? 8.091 6.226 3.436 1.00 87.88 221 ILE A C 1
ATOM 1775 O O . ILE A 1 221 ? 8.858 6.867 2.724 1.00 87.88 221 ILE A O 1
ATOM 1779 N N . ASP A 1 222 ? 6.794 6.517 3.530 1.00 91.81 222 ASP A N 1
ATOM 1780 C CA . ASP A 1 222 ? 6.114 7.465 2.649 1.00 91.81 222 ASP A CA 1
ATOM 1781 C C . ASP A 1 222 ? 5.136 8.411 3.366 1.00 91.81 222 ASP A C 1
ATOM 1783 O O . ASP A 1 222 ? 4.464 9.197 2.707 1.00 91.81 222 ASP A O 1
ATOM 1787 N N . LEU A 1 223 ? 5.097 8.447 4.706 1.00 91.94 223 LEU A N 1
ATOM 1788 C CA . LEU A 1 223 ? 4.240 9.388 5.451 1.00 91.94 223 LEU A CA 1
ATOM 1789 C C . LEU A 1 223 ? 4.510 10.857 5.065 1.00 91.94 223 LEU A C 1
ATOM 1791 O O . LEU A 1 223 ? 3.592 11.667 4.939 1.00 91.94 223 LEU A O 1
ATOM 1795 N N . HIS A 1 224 ? 5.781 11.215 4.875 1.00 92.44 224 HIS A N 1
ATOM 1796 C CA . HIS A 1 224 ? 6.162 12.564 4.453 1.00 92.44 224 HIS A CA 1
ATOM 1797 C C . HIS A 1 224 ? 5.829 12.830 2.979 1.00 92.44 224 HIS A C 1
ATOM 1799 O O . HIS A 1 224 ? 5.437 13.946 2.643 1.00 92.44 224 HIS A O 1
ATOM 1805 N N . MET A 1 225 ? 5.908 11.804 2.127 1.00 95.44 225 MET A N 1
ATOM 1806 C CA . MET A 1 225 ? 5.470 11.877 0.730 1.00 95.44 225 MET A CA 1
ATOM 1807 C C . MET A 1 225 ? 3.951 12.071 0.653 1.00 95.44 225 MET A C 1
ATOM 1809 O O . MET A 1 225 ? 3.472 12.902 -0.111 1.00 95.44 225 MET A O 1
ATOM 1813 N N . PHE A 1 226 ? 3.190 11.378 1.504 1.00 94.31 226 PHE A N 1
ATOM 1814 C CA . PHE A 1 226 ? 1.749 11.561 1.635 1.00 94.31 226 PHE A CA 1
ATOM 1815 C C . PHE A 1 226 ? 1.394 12.989 2.060 1.00 94.31 226 PHE A C 1
ATOM 1817 O O . PHE A 1 226 ? 0.490 13.594 1.490 1.00 94.31 226 PHE A O 1
ATOM 1824 N N . ALA A 1 227 ? 2.117 13.561 3.026 1.00 94.62 227 ALA A N 1
ATOM 1825 C CA . ALA A 1 227 ? 1.863 14.933 3.454 1.00 94.62 227 ALA A CA 1
ATOM 1826 C C . ALA A 1 227 ? 2.075 15.957 2.325 1.00 94.62 227 ALA A C 1
ATOM 1828 O O . ALA A 1 227 ? 1.316 16.924 2.222 1.00 94.62 227 ALA A O 1
ATOM 1829 N N . ASP A 1 228 ? 3.074 15.732 1.471 1.00 95.94 228 ASP A N 1
ATOM 1830 C CA . ASP A 1 228 ? 3.297 16.532 0.266 1.00 95.94 228 ASP A CA 1
ATOM 1831 C C . ASP A 1 228 ? 2.190 16.313 -0.776 1.00 95.94 228 ASP A C 1
ATOM 1833 O O . ASP A 1 228 ? 1.637 17.282 -1.294 1.00 95.94 228 ASP A O 1
ATOM 1837 N N . ALA A 1 229 ? 1.759 15.066 -0.986 1.00 95.88 229 ALA A N 1
ATOM 1838 C CA . ALA A 1 229 ? 0.647 14.738 -1.876 1.00 95.88 229 ALA A CA 1
ATOM 1839 C C . ALA A 1 229 ? -0.669 15.415 -1.450 1.00 95.88 229 ALA A C 1
ATOM 1841 O O . ALA A 1 229 ? -1.363 15.991 -2.286 1.00 95.88 229 ALA A O 1
ATOM 1842 N N . VAL A 1 230 ? -0.998 15.418 -0.152 1.00 96.00 230 VAL A N 1
ATOM 1843 C CA . VAL A 1 230 ? -2.181 16.113 0.394 1.00 96.00 230 VAL A CA 1
ATOM 1844 C C . VAL A 1 230 ? -2.094 17.619 0.151 1.00 96.00 230 VAL A C 1
ATOM 1846 O O . VAL A 1 230 ? -3.077 18.238 -0.262 1.00 96.00 230 VAL A O 1
ATOM 1849 N N . LYS A 1 231 ? -0.913 18.213 0.351 1.00 95.75 231 LYS A N 1
ATOM 1850 C CA . LYS A 1 231 ? -0.682 19.635 0.080 1.00 95.75 231 LYS A CA 1
ATOM 1851 C C . LYS A 1 231 ? -0.855 19.961 -1.397 1.00 95.75 231 LYS A C 1
ATOM 1853 O O . LYS A 1 231 ? -1.520 20.942 -1.716 1.00 95.75 231 LYS A O 1
ATOM 1858 N N . SER A 1 232 ? -0.301 19.143 -2.281 1.00 94.88 232 SER A N 1
ATOM 1859 C CA . SER A 1 232 ? -0.406 19.324 -3.728 1.00 94.88 232 SER A CA 1
ATOM 1860 C C . SER A 1 232 ? -1.841 19.131 -4.231 1.00 94.88 232 SER A C 1
ATOM 1862 O O . SER A 1 232 ? -2.312 19.915 -5.049 1.00 94.88 232 SER A O 1
ATOM 1864 N N . ARG A 1 233 ? -2.569 18.135 -3.707 1.00 95.50 233 ARG A N 1
ATOM 1865 C CA . ARG A 1 233 ? -3.936 17.793 -4.136 1.00 95.50 233 ARG A CA 1
ATOM 1866 C C . ARG A 1 233 ? -5.005 18.732 -3.580 1.00 95.50 233 ARG A C 1
ATOM 1868 O O . ARG A 1 233 ? -5.940 19.070 -4.299 1.00 95.50 233 ARG A O 1
ATOM 1875 N N 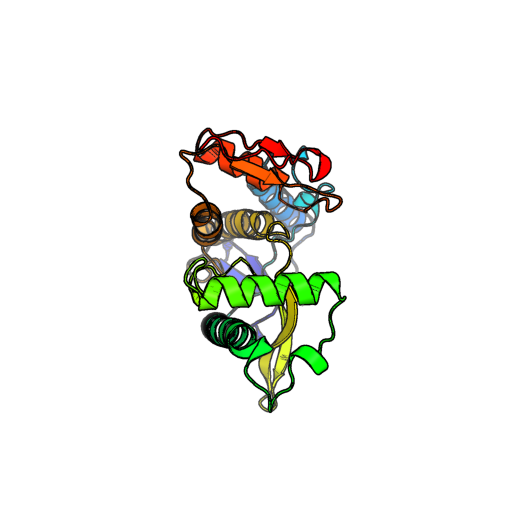. PHE A 1 234 ? -4.890 19.129 -2.314 1.00 96.25 234 PHE A N 1
ATOM 1876 C CA . PHE A 1 234 ? -5.952 19.844 -1.591 1.00 96.25 234 PHE A CA 1
ATOM 1877 C C . PHE A 1 234 ? -5.540 21.234 -1.096 1.00 96.25 234 PHE A C 1
ATOM 1879 O O . PHE A 1 234 ? -6.350 21.929 -0.486 1.00 96.25 234 PHE A O 1
ATOM 1886 N N . GLY A 1 235 ? -4.283 21.647 -1.285 1.00 95.19 235 GLY A N 1
ATOM 1887 C CA . GLY A 1 235 ? -3.754 22.888 -0.708 1.00 95.19 235 GLY A CA 1
ATOM 1888 C C . GLY A 1 235 ? -3.622 22.854 0.821 1.00 95.19 235 GLY A C 1
ATOM 1889 O O . GLY A 1 235 ? -3.245 23.853 1.433 1.00 95.19 235 GLY A O 1
ATOM 1890 N N . MET A 1 236 ? -3.916 21.715 1.455 1.00 94.69 236 MET A N 1
ATOM 1891 C CA . MET A 1 236 ? -3.874 21.540 2.902 1.00 94.69 236 MET A CA 1
ATOM 1892 C C . MET A 1 236 ? -2.490 21.076 3.337 1.00 94.69 236 MET A C 1
ATOM 1894 O O . MET A 1 236 ? -1.986 20.076 2.844 1.00 94.69 236 MET A O 1
ATOM 1898 N N . LYS A 1 237 ? -1.894 21.745 4.325 1.00 95.38 237 LYS A N 1
ATOM 1899 C CA . LYS A 1 237 ? -0.667 21.269 4.969 1.00 95.38 237 LYS A CA 1
ATOM 1900 C C . LYS A 1 237 ? -1.020 20.413 6.192 1.00 95.38 237 LYS A C 1
ATOM 1902 O O . LYS A 1 237 ? -1.508 20.987 7.168 1.00 95.38 237 LYS A O 1
ATOM 1907 N N . PRO A 1 238 ? -0.749 19.095 6.193 1.00 95.56 238 PRO A N 1
ATOM 1908 C CA . PRO A 1 238 ? -1.003 18.272 7.370 1.00 95.56 238 PRO A CA 1
ATOM 1909 C C . PRO A 1 238 ? -0.130 18.686 8.560 1.00 95.56 238 PRO A C 1
ATOM 1911 O O . PRO A 1 238 ? 1.020 19.110 8.397 1.00 95.56 238 PRO A O 1
ATOM 1914 N N . CYS A 1 239 ? -0.677 18.555 9.765 1.00 95.00 239 CYS A N 1
ATOM 1915 C CA . CYS A 1 239 ? 0.010 18.847 11.016 1.00 95.00 239 CYS A CA 1
ATOM 1916 C C . CYS A 1 239 ? 0.566 17.555 11.616 1.00 95.00 239 CYS A C 1
ATOM 1918 O O . CYS A 1 239 ? -0.190 16.668 12.002 1.00 95.00 239 CYS A O 1
ATOM 1920 N N . PHE A 1 240 ? 1.887 17.451 11.709 1.00 93.75 240 PHE A N 1
ATOM 1921 C CA . PHE A 1 240 ? 2.522 16.335 12.399 1.00 93.75 240 PHE A CA 1
ATOM 1922 C C . PHE A 1 240 ? 2.425 16.545 13.908 1.00 93.75 240 PHE A C 1
ATOM 1924 O O . PHE A 1 240 ? 2.861 17.577 14.419 1.00 93.75 240 PHE A O 1
ATOM 1931 N N . ILE A 1 241 ? 1.869 15.559 14.603 1.00 94.81 241 ILE A N 1
ATOM 1932 C CA . ILE A 1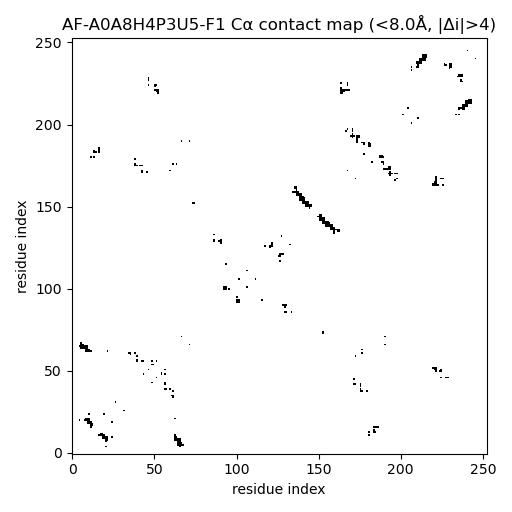 241 ? 1.715 15.553 16.059 1.00 94.81 241 ILE A CA 1
ATOM 1933 C C . ILE A 1 241 ? 2.325 14.276 16.637 1.00 94.81 241 ILE A C 1
ATOM 1935 O O . ILE A 1 241 ? 2.418 13.261 15.945 1.00 94.81 241 ILE A O 1
ATOM 1939 N N . THR A 1 242 ? 2.741 14.313 17.901 1.00 93.44 242 THR A N 1
ATOM 1940 C CA . THR A 1 242 ? 3.274 13.137 18.610 1.00 93.44 242 THR A CA 1
ATOM 1941 C C . THR A 1 242 ? 2.284 12.653 19.670 1.00 93.44 242 THR A C 1
ATOM 1943 O O . THR A 1 242 ? 1.438 13.443 20.107 1.00 93.44 242 THR A O 1
ATOM 1946 N N . PRO A 1 243 ? 2.366 11.392 20.127 1.00 92.12 243 PRO A N 1
ATOM 1947 C CA . PRO A 1 243 ? 1.525 10.912 21.224 1.00 92.12 243 PRO A CA 1
ATOM 1948 C C . PRO A 1 243 ? 1.585 11.814 22.468 1.00 92.12 243 PRO A C 1
ATOM 1950 O O . PRO A 1 243 ? 0.557 12.117 23.066 1.00 92.12 243 PRO A O 1
ATOM 1953 N N . GLU A 1 244 ? 2.760 12.357 22.795 1.00 93.38 244 GLU A N 1
ATOM 1954 C CA . GLU A 1 244 ? 2.987 13.243 23.948 1.00 93.38 244 GLU A CA 1
ATOM 1955 C C . GLU A 1 244 ? 2.339 14.622 23.795 1.00 93.38 244 GLU A C 1
ATOM 1957 O O . GLU A 1 244 ? 2.293 15.387 24.761 1.00 93.38 244 GLU A O 1
ATOM 1962 N N . SER A 1 245 ? 1.856 14.973 22.603 1.00 92.88 245 SER A N 1
ATOM 1963 C CA . SER A 1 245 ? 1.113 16.213 22.359 1.00 92.88 245 SER A CA 1
ATOM 1964 C C . SER A 1 245 ? -0.395 16.064 22.580 1.00 92.88 245 SER A C 1
ATOM 1966 O O . SER A 1 245 ? -1.085 17.070 22.738 1.00 92.88 245 SER A O 1
ATOM 1968 N N . LEU A 1 246 ? -0.906 14.829 22.649 1.00 93.12 246 LEU A N 1
ATOM 1969 C CA . LEU A 1 246 ? -2.323 14.563 22.883 1.00 93.12 246 LEU A CA 1
ATOM 1970 C C . LEU A 1 246 ? -2.703 14.920 24.324 1.00 93.12 246 LEU A C 1
ATOM 1972 O O . LEU A 1 246 ? -1.964 14.661 25.278 1.00 93.12 246 LEU A O 1
ATOM 1976 N N . ARG A 1 247 ? -3.866 15.547 24.494 1.00 90.94 247 ARG A N 1
ATOM 1977 C CA . ARG A 1 247 ? -4.410 15.945 25.795 1.00 90.94 247 ARG A CA 1
ATOM 1978 C C . ARG A 1 247 ? -5.862 15.511 25.861 1.00 90.94 247 ARG A C 1
ATOM 1980 O O . ARG A 1 247 ? -6.603 15.709 24.905 1.00 90.94 247 ARG A O 1
ATOM 1987 N N . ILE A 1 248 ? -6.255 14.951 26.998 1.00 90.19 248 ILE A N 1
ATOM 1988 C CA . ILE A 1 248 ? -7.662 14.738 27.317 1.00 90.19 248 ILE A CA 1
ATOM 1989 C C . ILE A 1 248 ? -8.133 16.018 27.993 1.00 90.19 248 ILE A C 1
ATOM 1991 O O . ILE A 1 248 ? -7.620 16.388 29.050 1.00 90.19 248 ILE A O 1
ATOM 1995 N N . LEU A 1 249 ? -9.058 16.714 27.347 1.00 89.00 249 LEU A N 1
ATOM 1996 C CA . LEU A 1 249 ? -9.729 17.872 27.918 1.00 89.00 249 LEU A CA 1
ATOM 1997 C C . LEU A 1 249 ? -11.139 17.441 28.340 1.00 89.00 249 LEU A C 1
ATOM 1999 O O . LEU A 1 249 ? -11.731 16.599 27.662 1.00 89.00 249 LEU A O 1
ATOM 2003 N N . PRO A 1 250 ? -11.665 17.955 29.464 1.00 88.06 250 PRO A N 1
ATOM 2004 C CA . PRO A 1 250 ? -13.065 17.748 29.804 1.00 88.06 250 PRO A CA 1
ATOM 2005 C C . PRO A 1 250 ? -13.953 18.330 28.700 1.00 88.06 250 PRO A C 1
ATOM 2007 O O . PRO A 1 250 ? -13.622 19.365 28.126 1.00 88.06 250 PRO A O 1
ATOM 2010 N N . ASP A 1 251 ? -15.060 17.651 28.405 1.00 81.44 251 ASP A N 1
ATOM 2011 C CA . ASP A 1 251 ? -16.059 18.163 27.470 1.00 81.44 251 ASP A CA 1
ATOM 2012 C C . ASP A 1 251 ? -16.796 19.342 28.122 1.00 81.44 251 ASP A C 1
ATOM 2014 O O . ASP A 1 251 ? -17.250 19.234 29.272 1.00 81.44 251 ASP A O 1
ATOM 2018 N N . ASP A 1 252 ? -16.884 20.467 27.413 1.00 73.69 252 ASP A N 1
ATOM 2019 C CA . ASP A 1 252 ? -17.670 21.618 27.852 1.00 73.69 252 ASP A CA 1
ATOM 2020 C C . ASP A 1 252 ? -19.148 21.245 27.673 1.00 73.69 252 ASP A C 1
ATOM 2022 O O . ASP A 1 252 ? -19.681 21.279 26.565 1.00 73.69 252 ASP A O 1
ATOM 2026 N N . LYS A 1 253 ? -19.782 20.808 28.766 1.00 56.41 253 LYS A N 1
ATOM 2027 C CA . LYS A 1 253 ? -21.208 20.448 28.799 1.00 56.41 253 LYS A CA 1
ATOM 2028 C C . LYS A 1 253 ? -22.127 21.573 28.332 1.00 56.41 253 LYS A C 1
ATOM 2030 O O . LYS A 1 253 ? -21.925 22.721 28.791 1.00 56.41 253 LYS A O 1
#

Nearest PDB structures (foldseek):
  8y6v-assembly1_J  TM=2.736E-01  e=1.531E+00  Phikzvirus phiKZ
  2r14-assembly1_A-2  TM=2.892E-01  e=5.740E+00  unclassified
  8eki-assembly1_A  TM=1.712E-01  e=8.232E+00  Saccharomyces cerevisiae S288C